Protein AF-A0A367J747-F1 (afdb_monomer_lite)

Sequence (285 aa):
TMIVDDRRVITGSANINERSQLGTRDSEIAACIEDEDWLDSTLNGENVRVGKYAHSLRMRLMAEHIGLDVDQMDKEKYSKQDDNRGDGCLPPFTLEENDDHLQKRTSSTKESQNLIKNTKRKSLNYLDFWSTLDCDTNTNNDPKNSLPEYYTGSPSNFKKRDELSLYEILKDPVGDSFQKFWHTLARSNTDLFRRSFLVMPDNNVKNWDEYHHFIKMAKVFLGRTDTKHGGTSAASASVQGKVVDLLKQIKGHLVIWPNYFMEQEDENNEFIFQIDKIPPIEIFD

pLDDT: mean 71.1, std 23.13, range [22.8, 97.94]

Foldseek 3Di:
DDFDPLFKDKDWDADPDCQRPVCPHDDIDIDIDGAPDWDWFDAQNDIDIHHPVSLVVQLLVVCQQQAHPSVVVVVVVVVVCVVPDPDDPDDDPDDDDDDDDDDDDDDDDDDDDDDDDDDDDPPPPLCVVCVPVCPLQPPVPPPVLDAPPLLQDQPVPDDPVNVVVVSNLSRHCNYPSVVSNLSSLQSLQQVLCCLLQVDDDDLVAQAPVSVVVSVVSSCVQCQVDPDVPPDRRHRPVVSVVVSVVSVSSRGRNRHDDRPRRNVNCVVVVNPQPPVNPPPDCSVVD

Structure (mmCIF, N/CA/C/O backbone):
data_AF-A0A367J747-F1
#
_entry.id   AF-A0A367J747-F1
#
loop_
_atom_site.group_PDB
_atom_site.id
_atom_site.type_symbol
_atom_site.label_atom_id
_atom_site.label_alt_id
_atom_site.label_comp_id
_atom_site.label_asym_id
_atom_site.label_entity_id
_atom_site.label_seq_id
_atom_site.pdbx_PDB_ins_code
_atom_site.Cartn_x
_atom_site.Cartn_y
_atom_site.Cartn_z
_atom_site.occupancy
_atom_site.B_iso_or_equiv
_atom_site.auth_seq_id
_atom_site.auth_comp_id
_atom_site.auth_asym_id
_atom_site.auth_atom_id
_atom_site.pdbx_PDB_model_num
ATOM 1 N N . THR A 1 1 ? -2.353 -8.929 7.874 1.00 94.62 1 THR A N 1
ATOM 2 C CA . THR A 1 1 ? -3.196 -8.117 8.780 1.00 94.62 1 THR A CA 1
ATOM 3 C C . THR A 1 1 ? -4.336 -7.496 8.012 1.00 94.62 1 THR A C 1
ATOM 5 O O . THR A 1 1 ? -4.113 -7.021 6.908 1.00 94.62 1 THR A O 1
ATOM 8 N N . MET A 1 2 ? -5.535 -7.489 8.585 1.00 97.50 2 MET A N 1
ATOM 9 C CA . MET A 1 2 ? -6.739 -6.873 8.032 1.00 97.50 2 MET A CA 1
ATOM 10 C C . MET A 1 2 ? -7.363 -5.980 9.102 1.00 97.50 2 MET A C 1
ATOM 12 O O . MET A 1 2 ? -7.496 -6.410 10.245 1.00 97.50 2 MET A O 1
ATOM 16 N N . ILE A 1 3 ? -7.730 -4.752 8.740 1.00 97.06 3 ILE A N 1
ATOM 17 C CA . ILE A 1 3 ? -8.404 -3.797 9.626 1.00 97.06 3 ILE A CA 1
ATOM 18 C C . ILE A 1 3 ? -9.754 -3.474 8.996 1.00 97.06 3 ILE A C 1
ATOM 20 O O . ILE A 1 3 ? -9.811 -3.143 7.814 1.00 97.06 3 ILE A O 1
ATOM 24 N N . VAL A 1 4 ? -10.829 -3.588 9.773 1.00 95.62 4 VAL A N 1
ATOM 25 C CA . VAL A 1 4 ? -12.201 -3.377 9.297 1.00 95.62 4 VAL A CA 1
ATOM 26 C C . VAL A 1 4 ? -12.859 -2.290 10.136 1.00 95.62 4 VAL A C 1
ATOM 28 O O . VAL A 1 4 ? -12.917 -2.407 11.362 1.00 95.62 4 VAL A O 1
ATOM 31 N N . ASP A 1 5 ? -13.337 -1.240 9.465 1.00 94.19 5 ASP A N 1
ATOM 32 C CA . ASP A 1 5 ? -14.084 -0.099 10.020 1.00 94.19 5 ASP A CA 1
ATOM 33 C C . ASP A 1 5 ? -13.411 0.639 11.193 1.00 94.19 5 ASP A C 1
ATOM 35 O O . ASP A 1 5 ? -14.093 1.280 11.990 1.00 94.19 5 ASP A O 1
ATOM 39 N N . ASP A 1 6 ? -12.087 0.517 11.349 1.00 95.50 6 ASP A N 1
ATOM 40 C CA . ASP A 1 6 ? -11.367 0.899 12.575 1.00 95.50 6 ASP A CA 1
ATOM 41 C C . ASP A 1 6 ? -11.989 0.271 13.845 1.00 95.50 6 ASP A C 1
ATOM 43 O O . ASP A 1 6 ? -11.971 0.863 14.917 1.00 95.50 6 ASP A O 1
ATOM 47 N N . ARG A 1 7 ? -12.563 -0.936 13.759 1.00 94.12 7 ARG A N 1
ATOM 48 C CA . ARG A 1 7 ? -13.217 -1.638 14.886 1.00 94.12 7 ARG A CA 1
ATOM 49 C C . ARG A 1 7 ? -12.684 -3.033 15.145 1.00 94.12 7 ARG A C 1
ATOM 51 O O . ARG A 1 7 ? -12.704 -3.492 16.283 1.00 94.12 7 ARG A O 1
ATOM 58 N N . ARG A 1 8 ? -12.259 -3.719 14.087 1.00 95.38 8 ARG A N 1
ATOM 59 C CA . ARG A 1 8 ? -11.754 -5.089 14.164 1.00 95.38 8 ARG A CA 1
ATOM 60 C C . ARG A 1 8 ? -10.407 -5.184 13.489 1.00 95.38 8 ARG A C 1
ATOM 62 O O . ARG A 1 8 ? -10.214 -4.613 12.415 1.00 95.38 8 ARG A O 1
ATOM 69 N N . VAL A 1 9 ? -9.509 -5.948 14.094 1.00 97.94 9 VAL A N 1
ATOM 70 C CA . VAL A 1 9 ? -8.221 -6.295 13.498 1.00 97.94 9 VAL A CA 1
ATOM 71 C C . VAL A 1 9 ? -8.080 -7.805 13.472 1.00 97.94 9 VAL A C 1
ATOM 73 O O . VAL A 1 9 ? -8.171 -8.458 14.505 1.00 97.94 9 VAL A O 1
ATOM 76 N N . ILE A 1 10 ? -7.813 -8.356 12.293 1.00 97.62 10 ILE A N 1
ATOM 77 C CA . ILE A 1 10 ? -7.395 -9.747 12.132 1.00 97.62 10 ILE A CA 1
ATOM 78 C C . ILE A 1 10 ? -5.902 -9.739 11.819 1.00 97.62 10 ILE A C 1
ATOM 80 O O . ILE A 1 10 ? -5.457 -9.134 10.840 1.00 97.62 10 ILE A O 1
ATOM 84 N N . THR A 1 11 ? -5.108 -10.398 12.653 1.00 97.38 11 THR A N 1
ATOM 85 C CA . THR A 1 11 ? -3.656 -10.506 12.476 1.00 97.38 11 THR A CA 1
ATOM 86 C C . THR A 1 11 ? -3.209 -11.941 12.703 1.00 97.38 11 THR A C 1
ATOM 88 O O . THR A 1 11 ? -3.778 -12.641 13.533 1.00 97.38 11 THR A O 1
ATOM 91 N N . GLY A 1 12 ? -2.227 -12.412 11.944 1.00 96.94 12 GLY A N 1
ATOM 92 C CA . GLY A 1 12 ? -1.848 -13.818 11.946 1.00 96.94 12 GLY A CA 1
ATOM 93 C C . GLY A 1 12 ? -0.871 -14.163 10.836 1.00 96.94 12 GLY A C 1
ATOM 94 O O . GLY A 1 12 ? -0.402 -13.276 10.121 1.00 96.94 12 GLY A O 1
ATOM 95 N N . SER A 1 13 ? -0.591 -15.456 10.705 1.00 97.38 13 SER A N 1
ATOM 96 C CA . SER A 1 13 ? 0.287 -16.014 9.674 1.00 97.38 13 SER A CA 1
ATOM 97 C C . SER A 1 13 ? -0.422 -16.261 8.337 1.00 97.38 13 SER A C 1
ATOM 99 O O . SER A 1 13 ? 0.239 -16.285 7.303 1.00 97.38 13 SER A O 1
ATOM 101 N N . ALA A 1 14 ? -1.756 -16.376 8.346 1.00 96.56 14 ALA A N 1
ATOM 102 C CA . ALA A 1 14 ? -2.538 -16.713 7.161 1.00 96.56 14 ALA A CA 1
ATOM 103 C C . ALA A 1 14 ? -2.477 -15.627 6.074 1.00 96.56 14 ALA A C 1
ATOM 105 O O . ALA A 1 14 ? -2.907 -14.486 6.284 1.00 96.56 14 ALA A O 1
ATOM 106 N N . ASN A 1 15 ? -2.015 -16.013 4.884 1.00 95.44 15 ASN A N 1
ATOM 107 C CA . ASN A 1 15 ? -2.099 -15.196 3.677 1.00 95.44 15 ASN A CA 1
ATOM 108 C C . ASN A 1 15 ? -3.516 -15.234 3.071 1.00 95.44 15 ASN A C 1
ATOM 110 O O . ASN A 1 15 ? -4.354 -16.066 3.427 1.00 95.44 15 ASN A O 1
ATOM 114 N N . ILE A 1 16 ? -3.803 -14.321 2.136 1.00 95.06 16 ILE A N 1
ATOM 115 C CA . ILE A 1 16 ? -5.044 -14.352 1.346 1.00 95.06 16 ILE A CA 1
ATOM 116 C C . ILE A 1 16 ? -4.816 -15.230 0.116 1.00 95.06 16 ILE A C 1
ATOM 118 O O . ILE A 1 16 ? -4.504 -14.725 -0.957 1.00 95.06 16 ILE A O 1
ATOM 122 N N . ASN A 1 17 ? -4.893 -16.545 0.315 1.00 91.19 17 ASN A N 1
ATOM 123 C CA . ASN A 1 17 ? -4.737 -17.570 -0.716 1.00 91.19 17 ASN A CA 1
ATOM 124 C C . ASN A 1 17 ? -5.373 -18.897 -0.244 1.00 91.19 17 ASN A C 1
ATOM 126 O O . ASN A 1 17 ? -5.737 -19.032 0.931 1.00 91.19 17 ASN A O 1
ATOM 130 N N . GLU A 1 18 ? -5.533 -19.881 -1.129 1.00 90.50 18 GLU A N 1
ATOM 131 C CA . GLU A 1 18 ? -6.140 -21.165 -0.760 1.00 90.50 18 GLU A CA 1
ATOM 132 C C . GLU A 1 18 ? -5.262 -21.946 0.218 1.00 90.50 18 GLU A C 1
ATOM 134 O O . GLU A 1 18 ? -5.778 -22.595 1.134 1.00 90.50 18 GLU A O 1
ATOM 139 N N . ARG A 1 19 ? -3.934 -21.865 0.057 1.00 92.06 19 ARG A N 1
ATOM 140 C CA . ARG A 1 19 ? -2.969 -22.546 0.931 1.00 92.06 19 ARG A CA 1
ATOM 141 C C . ARG A 1 19 ? -3.181 -22.247 2.414 1.00 92.06 19 ARG A C 1
ATOM 143 O O . ARG A 1 19 ? -3.186 -23.181 3.215 1.00 92.06 19 ARG A O 1
ATOM 150 N N . SER A 1 20 ? -3.380 -20.982 2.760 1.00 94.69 20 SER A N 1
ATOM 151 C CA . SER A 1 20 ? -3.580 -20.541 4.138 1.00 94.69 20 SER A CA 1
ATOM 152 C C . SER A 1 20 ? -5.050 -20.610 4.580 1.00 94.69 20 SER A C 1
ATOM 154 O O . SER A 1 20 ? -5.319 -20.822 5.760 1.00 94.69 20 SER A O 1
ATOM 156 N N . GLN A 1 21 ? -6.028 -20.430 3.678 1.00 93.00 21 GLN A N 1
ATOM 157 C CA . GLN A 1 21 ? -7.443 -20.275 4.070 1.00 93.00 21 GLN A CA 1
ATOM 158 C C . GLN A 1 21 ? -8.278 -21.561 4.044 1.00 93.00 21 GLN A C 1
ATOM 160 O O . GLN A 1 21 ? -9.290 -21.634 4.741 1.00 93.00 21 GLN A O 1
ATOM 165 N N . LEU A 1 22 ? -7.883 -22.584 3.277 1.00 92.81 22 LEU A N 1
ATOM 166 C CA . LEU A 1 22 ? -8.677 -23.813 3.126 1.00 92.81 22 LEU A CA 1
ATOM 167 C C . LEU A 1 22 ? -8.694 -24.681 4.401 1.00 92.81 22 LEU A C 1
ATOM 169 O O . LEU A 1 22 ? -9.599 -25.489 4.597 1.00 92.81 22 LEU A O 1
ATOM 173 N N . GLY A 1 23 ? -7.680 -24.545 5.263 1.00 90.75 23 GLY A N 1
ATOM 174 C CA . GLY A 1 23 ? -7.561 -25.267 6.538 1.00 90.75 23 GLY A CA 1
ATOM 175 C C . GLY A 1 23 ? -7.124 -26.734 6.429 1.00 90.75 23 GLY A C 1
ATOM 176 O O . GLY A 1 23 ? -6.785 -27.345 7.439 1.00 90.75 23 GLY A O 1
ATOM 177 N N . THR A 1 24 ? -7.091 -27.309 5.223 1.00 91.94 24 THR A N 1
ATOM 178 C CA . THR A 1 24 ? -6.568 -28.667 4.966 1.00 91.94 24 THR A CA 1
ATOM 179 C C . THR A 1 24 ? -5.131 -28.680 4.442 1.00 91.94 24 THR A C 1
ATOM 181 O O . THR A 1 24 ? -4.581 -29.759 4.226 1.00 91.94 24 THR A O 1
ATOM 184 N N . ARG A 1 25 ? -4.558 -27.503 4.167 1.00 90.31 25 ARG A N 1
ATOM 185 C CA . ARG A 1 25 ? -3.203 -27.321 3.633 1.00 90.31 25 ARG A CA 1
ATOM 186 C C . ARG A 1 25 ? -2.264 -26.865 4.759 1.00 90.31 25 ARG A C 1
ATOM 188 O O . ARG A 1 25 ? -1.948 -27.676 5.630 1.00 90.31 25 ARG A O 1
ATOM 195 N N . ASP A 1 26 ? -1.837 -25.605 4.769 1.00 93.19 26 ASP A N 1
ATOM 196 C CA . ASP A 1 26 ? -0.878 -25.114 5.760 1.00 93.19 26 ASP A CA 1
ATOM 197 C C . ASP A 1 26 ? -1.548 -24.906 7.128 1.00 93.19 26 ASP A C 1
ATOM 199 O O . ASP A 1 26 ? -2.730 -24.573 7.234 1.00 93.19 26 ASP A O 1
ATOM 203 N N . SER A 1 27 ? -0.786 -25.136 8.202 1.00 96.56 27 SER A N 1
ATOM 204 C CA . SER A 1 27 ? -1.235 -24.841 9.566 1.00 96.56 27 SER A CA 1
ATOM 205 C C . SER A 1 27 ? -1.041 -23.358 9.857 1.00 96.56 27 SER A C 1
ATOM 207 O O . SER A 1 27 ? 0.092 -22.894 9.942 1.00 96.56 27 SER A O 1
ATOM 209 N N . GLU A 1 28 ? -2.141 -22.638 10.054 1.00 97.56 28 GLU A N 1
ATOM 210 C CA . GLU A 1 28 ? -2.138 -21.195 10.282 1.00 97.56 28 GLU A CA 1
ATOM 211 C C . GLU A 1 28 ? -2.667 -20.826 11.667 1.00 97.56 28 GLU A C 1
ATOM 213 O O . GLU A 1 28 ? -3.467 -21.546 12.270 1.00 97.56 28 GLU A O 1
ATOM 218 N N . ILE A 1 29 ? -2.258 -19.660 12.161 1.00 96.75 29 ILE A N 1
ATOM 219 C CA . ILE A 1 29 ? -2.808 -19.057 13.374 1.00 96.75 29 ILE A CA 1
ATOM 220 C C . ILE A 1 29 ? -3.186 -17.602 13.109 1.00 96.75 29 ILE A C 1
ATOM 222 O O . ILE A 1 29 ? -2.450 -16.854 12.465 1.00 96.75 29 ILE A O 1
ATOM 226 N N . ALA A 1 30 ? -4.342 -17.188 13.625 1.00 97.00 30 ALA A N 1
ATOM 227 C CA . ALA A 1 30 ? -4.795 -15.807 13.570 1.00 97.00 30 ALA A CA 1
ATOM 228 C C . ALA A 1 30 ? -5.515 -15.414 14.863 1.00 97.00 30 ALA A C 1
ATOM 230 O O . ALA A 1 30 ? -6.194 -16.226 15.490 1.00 97.00 30 ALA A O 1
ATOM 231 N N . ALA A 1 31 ? -5.374 -14.148 15.239 1.00 96.94 31 ALA A N 1
ATOM 232 C CA . ALA A 1 31 ? -6.112 -13.497 16.305 1.00 96.94 31 ALA A CA 1
ATOM 233 C C . ALA A 1 31 ? -7.094 -12.490 15.697 1.00 96.94 31 ALA A C 1
ATOM 235 O O . ALA A 1 31 ? -6.721 -11.693 14.832 1.00 96.94 31 ALA A O 1
ATOM 236 N N . CYS A 1 32 ? -8.339 -12.519 16.174 1.00 96.81 32 CYS A N 1
ATOM 237 C CA . CYS A 1 32 ? -9.329 -11.477 15.927 1.00 96.81 32 CYS A CA 1
ATOM 238 C C . CYS A 1 32 ? -9.407 -10.591 17.169 1.00 96.81 32 CYS A C 1
ATOM 240 O O . CYS A 1 32 ? -9.729 -11.069 18.255 1.00 96.81 32 CYS A O 1
ATOM 242 N N . ILE A 1 33 ? -9.079 -9.316 17.002 1.00 95.88 33 ILE A N 1
ATOM 243 C CA . ILE A 1 33 ? -9.034 -8.314 18.060 1.00 95.88 33 ILE A CA 1
ATOM 244 C C . ILE A 1 33 ? -10.225 -7.383 17.855 1.00 95.88 33 ILE A C 1
ATOM 246 O O . ILE A 1 33 ? -10.347 -6.747 16.804 1.00 95.88 33 ILE A O 1
ATOM 250 N N . GLU A 1 34 ? -11.092 -7.315 18.860 1.00 94.06 34 GLU A N 1
ATOM 251 C CA . GLU A 1 34 ? -12.205 -6.371 18.941 1.00 94.06 34 GLU A CA 1
ATOM 252 C C . GLU A 1 34 ? -11.992 -5.485 20.166 1.00 94.06 34 GLU A C 1
ATOM 254 O O . GLU A 1 34 ? -11.754 -5.984 21.266 1.00 94.06 34 GLU A O 1
ATOM 259 N N . ASP A 1 35 ? -12.036 -4.171 19.970 1.00 86.50 35 ASP A N 1
ATOM 260 C CA . ASP A 1 35 ? -11.875 -3.221 21.066 1.00 86.50 35 ASP A CA 1
ATOM 261 C C . ASP A 1 35 ? -13.149 -3.098 21.910 1.00 86.50 35 ASP A C 1
ATOM 263 O O . ASP A 1 35 ? -14.257 -2.984 21.385 1.00 86.50 35 ASP A O 1
ATOM 267 N N . GLU A 1 36 ? -12.969 -2.999 23.227 1.00 89.06 36 GLU A N 1
ATOM 268 C CA . GLU A 1 36 ? -14.004 -2.519 24.154 1.00 89.06 36 GLU A CA 1
ATOM 269 C C . GLU A 1 36 ? -13.893 -1.002 24.403 1.00 89.06 36 GLU A C 1
ATOM 271 O O . GLU A 1 36 ? -14.872 -0.351 24.778 1.00 89.06 36 GLU A O 1
ATOM 276 N N . ASP A 1 37 ? -12.710 -0.429 24.145 1.00 90.50 37 ASP A N 1
ATOM 277 C CA . ASP A 1 37 ? -12.415 0.996 24.274 1.00 90.50 37 ASP A CA 1
ATOM 278 C C . ASP A 1 37 ? -12.742 1.747 22.979 1.00 90.50 37 ASP A C 1
ATOM 280 O O . ASP A 1 37 ? -12.119 1.542 21.932 1.00 90.50 37 ASP A O 1
ATOM 284 N N . TRP A 1 38 ? -13.674 2.694 23.076 1.00 92.38 38 TRP A N 1
ATOM 285 C CA . TRP A 1 38 ? -14.162 3.474 21.940 1.00 92.38 38 TRP A CA 1
ATOM 286 C C . TRP A 1 38 ? -13.607 4.898 21.936 1.00 92.38 38 TRP A C 1
ATOM 288 O O . TRP A 1 38 ? -13.522 5.548 22.980 1.00 92.38 38 TRP A O 1
ATOM 298 N N . LEU A 1 39 ? -13.314 5.413 20.743 1.00 92.00 39 LEU A N 1
ATOM 299 C CA . LEU A 1 39 ? -13.054 6.830 20.490 1.00 92.00 39 LEU A CA 1
ATOM 300 C C . LEU A 1 39 ? -13.992 7.374 19.410 1.00 92.00 39 LEU A C 1
ATOM 302 O O . LEU A 1 39 ? -14.479 6.638 18.548 1.00 92.00 39 LEU A O 1
ATOM 306 N N . ASP A 1 40 ? -14.219 8.681 19.455 1.00 92.50 40 ASP A N 1
ATOM 307 C CA . ASP A 1 40 ? -14.989 9.377 18.433 1.00 92.50 40 ASP A CA 1
ATOM 308 C C . ASP A 1 40 ? -14.054 9.776 17.276 1.00 92.50 40 ASP A C 1
ATOM 310 O O . ASP A 1 40 ? -13.011 10.406 17.472 1.00 92.50 40 ASP A O 1
ATOM 314 N N . SER A 1 41 ? -14.427 9.388 16.059 1.00 92.88 41 SER A N 1
ATOM 315 C CA . SER A 1 41 ? -13.715 9.672 14.811 1.00 92.88 41 SER A CA 1
ATOM 316 C C . SER A 1 41 ? -14.712 10.044 13.706 1.00 92.88 41 SER A C 1
ATOM 318 O O . SER A 1 41 ? -15.898 10.246 13.964 1.00 92.88 41 SER A O 1
ATOM 320 N N . THR A 1 42 ? -14.231 10.164 12.474 1.00 91.44 42 THR A N 1
ATOM 321 C CA . THR A 1 42 ? -15.029 10.510 11.296 1.00 91.44 42 THR A CA 1
ATOM 322 C C . THR A 1 42 ? -14.733 9.557 10.145 1.00 91.44 42 THR A C 1
ATOM 324 O O . THR A 1 42 ? -13.568 9.246 9.899 1.00 91.44 42 THR A O 1
ATOM 327 N N . LEU A 1 43 ? -15.776 9.109 9.446 1.00 92.31 43 LEU A N 1
ATOM 328 C CA . LEU A 1 43 ? -15.680 8.348 8.201 1.00 92.31 43 LEU A CA 1
ATOM 329 C C . LEU A 1 43 ? -16.583 9.002 7.158 1.00 92.31 43 LEU A C 1
ATOM 331 O O . LEU A 1 43 ? -17.794 9.086 7.343 1.00 92.31 43 LEU A O 1
ATOM 335 N N . ASN A 1 44 ? -15.984 9.462 6.067 1.00 93.00 44 ASN A N 1
ATOM 336 C CA . ASN A 1 44 ? -16.627 10.226 5.004 1.00 93.00 44 ASN A CA 1
ATOM 337 C C . ASN A 1 44 ? -17.351 11.477 5.535 1.00 93.00 44 ASN A C 1
ATOM 339 O O . ASN A 1 44 ? -18.469 11.789 5.130 1.00 93.00 44 ASN A O 1
ATOM 343 N N . GLY A 1 45 ? -16.734 12.162 6.501 1.00 90.50 45 GLY A N 1
ATOM 344 C CA . GLY A 1 45 ? -17.303 13.327 7.183 1.00 90.50 45 GLY A CA 1
ATOM 345 C C . GLY A 1 45 ? -18.393 13.022 8.219 1.00 90.50 45 GLY A C 1
ATOM 346 O O . GLY A 1 45 ? -18.761 13.919 8.976 1.00 90.50 45 GLY A O 1
ATOM 347 N N . GLU A 1 46 ? -18.877 11.783 8.310 1.00 93.25 46 GLU A N 1
ATOM 348 C CA . GLU A 1 46 ? -19.862 11.375 9.311 1.00 93.25 46 GLU A CA 1
ATOM 349 C C . GLU A 1 46 ? -19.178 10.989 10.624 1.00 93.25 46 GLU A C 1
ATOM 351 O O . GLU A 1 46 ? -18.174 10.274 10.636 1.00 93.25 46 GLU A O 1
ATOM 356 N N . ASN A 1 47 ? -19.738 11.435 11.750 1.00 94.62 47 ASN A N 1
ATOM 357 C CA . ASN A 1 47 ? -19.217 11.084 13.070 1.00 94.62 47 ASN A CA 1
ATOM 358 C C . ASN A 1 47 ? -19.464 9.600 13.360 1.00 94.62 47 ASN A C 1
ATOM 360 O O . ASN A 1 47 ? -20.604 9.134 13.362 1.00 94.62 47 ASN A O 1
ATOM 364 N N . VAL A 1 48 ? -18.400 8.867 13.677 1.00 94.62 48 VAL A N 1
ATOM 365 C CA . VAL A 1 48 ? -18.458 7.436 13.983 1.00 94.62 48 VAL A CA 1
ATOM 366 C C . VAL A 1 48 ? -17.681 7.105 15.248 1.00 94.62 48 VAL A C 1
ATOM 368 O O . VAL A 1 48 ? -16.698 7.756 15.595 1.00 94.62 48 VAL A O 1
ATOM 371 N N . ARG A 1 49 ? -18.096 6.034 15.926 1.00 94.50 49 ARG A N 1
ATOM 372 C CA . ARG A 1 49 ? -17.300 5.419 16.990 1.00 94.50 49 ARG A CA 1
ATOM 373 C C . ARG A 1 49 ? -16.424 4.311 16.444 1.00 94.50 49 ARG A C 1
ATOM 375 O O . ARG A 1 49 ? -16.931 3.411 15.765 1.00 94.50 49 ARG A O 1
ATOM 382 N N . VAL A 1 50 ? -15.145 4.376 16.779 1.00 95.06 50 VAL A N 1
ATOM 383 C CA . VAL A 1 50 ? -14.117 3.431 16.343 1.00 95.06 50 VAL A CA 1
ATOM 384 C C . VAL A 1 50 ? -13.364 2.873 17.552 1.00 95.06 50 VAL A C 1
ATOM 386 O O . VAL A 1 50 ? -13.345 3.489 18.618 1.00 95.06 50 VAL A O 1
ATOM 389 N N . GLY A 1 51 ? -12.801 1.680 17.398 1.00 94.75 51 GLY A N 1
ATOM 390 C CA . GLY A 1 51 ? -12.001 1.000 18.408 1.00 94.75 51 GLY A CA 1
ATOM 391 C C . GLY A 1 51 ? -10.620 1.633 18.546 1.00 94.75 51 GLY A C 1
ATOM 392 O O . GLY A 1 51 ? -9.989 2.015 17.557 1.00 94.75 51 GLY A O 1
ATOM 393 N N . LYS A 1 52 ? -10.145 1.775 19.782 1.00 93.19 52 LYS A N 1
ATOM 394 C CA . LYS A 1 52 ? -8.868 2.430 20.085 1.00 93.19 52 LYS A CA 1
ATOM 395 C C . LYS A 1 52 ? -7.662 1.712 19.499 1.00 93.19 52 LYS A C 1
ATOM 397 O O . LYS A 1 52 ? -6.807 2.374 18.904 1.00 93.19 52 LYS A O 1
ATOM 402 N N . TYR A 1 53 ? -7.579 0.395 19.640 1.00 94.25 53 TYR A N 1
ATOM 403 C CA . TYR A 1 53 ? -6.511 -0.397 19.050 1.00 94.25 53 TYR A CA 1
ATOM 404 C C . TYR A 1 53 ? -6.576 -0.338 17.524 1.00 94.25 53 TYR A C 1
ATOM 406 O O . TYR A 1 53 ? -5.603 0.086 16.900 1.00 94.25 53 TYR A O 1
ATOM 414 N N . ALA A 1 54 ? -7.725 -0.669 16.929 1.00 95.56 54 ALA A N 1
ATOM 415 C CA . ALA A 1 54 ? -7.880 -0.730 15.476 1.00 95.56 54 ALA A CA 1
ATOM 416 C C . ALA A 1 54 ? -7.566 0.613 14.790 1.00 95.56 54 ALA A C 1
ATOM 418 O O . ALA A 1 54 ? -6.757 0.657 13.859 1.00 95.56 54 ALA A O 1
ATOM 419 N N . HIS A 1 55 ? -8.121 1.714 15.306 1.00 94.94 55 HIS A N 1
ATOM 420 C CA . HIS A 1 55 ? -7.852 3.059 14.799 1.00 94.94 55 HIS A CA 1
ATOM 421 C C . HIS A 1 55 ? -6.376 3.448 14.941 1.00 94.94 55 HIS A C 1
ATOM 423 O O . HIS A 1 55 ? -5.766 3.941 13.992 1.00 94.94 55 HIS A O 1
ATOM 429 N N . SER A 1 56 ? -5.776 3.213 16.116 1.00 93.25 56 SER A N 1
ATOM 430 C CA . SER A 1 56 ? -4.373 3.575 16.350 1.00 93.25 56 SER A CA 1
ATOM 431 C C . SER A 1 56 ? -3.408 2.780 15.468 1.00 93.25 56 SER A C 1
ATOM 433 O O . SER A 1 56 ? -2.461 3.359 14.937 1.00 93.25 56 SER A O 1
ATOM 435 N N . LEU A 1 57 ? -3.683 1.490 15.243 1.00 95.19 57 LEU A N 1
ATOM 436 C CA . LEU A 1 57 ? -2.901 0.640 14.352 1.00 95.19 57 LEU A CA 1
ATOM 437 C C . LEU A 1 57 ? -2.976 1.140 12.906 1.00 95.19 57 LEU A C 1
ATOM 439 O O . LEU A 1 57 ? -1.937 1.317 12.272 1.00 95.19 57 LEU A O 1
ATOM 443 N N . ARG A 1 58 ? -4.182 1.419 12.391 1.00 96.62 58 ARG A N 1
ATOM 444 C CA . ARG A 1 58 ? -4.351 1.953 11.031 1.00 96.62 58 ARG A CA 1
ATOM 445 C C . ARG A 1 58 ? -3.629 3.289 10.863 1.00 96.62 58 ARG A C 1
ATOM 447 O O . ARG A 1 58 ? -2.898 3.459 9.889 1.00 96.62 58 ARG A O 1
ATOM 454 N N . MET A 1 59 ? -3.813 4.219 11.802 1.00 93.75 59 MET A N 1
ATOM 455 C CA . MET A 1 59 ? -3.163 5.533 11.769 1.00 93.75 59 MET A CA 1
ATOM 456 C C . MET A 1 59 ? -1.641 5.409 11.752 1.00 93.75 59 MET A C 1
ATOM 458 O O . MET A 1 59 ? -0.990 6.084 10.957 1.00 93.75 59 MET A O 1
ATOM 462 N N . ARG A 1 60 ? -1.079 4.515 12.576 1.00 93.50 60 ARG A N 1
ATOM 463 C CA . ARG A 1 60 ? 0.364 4.259 12.613 1.00 93.50 60 ARG A CA 1
ATOM 464 C C . ARG A 1 60 ? 0.877 3.706 11.281 1.00 93.50 60 ARG A C 1
ATOM 466 O O . ARG A 1 60 ? 1.828 4.252 10.736 1.00 93.50 60 ARG A O 1
ATOM 473 N N . LEU A 1 61 ? 0.232 2.671 10.736 1.00 95.62 61 LEU A N 1
ATOM 474 C CA . LEU A 1 61 ? 0.629 2.072 9.454 1.00 95.62 61 LEU A CA 1
ATOM 475 C C . LEU A 1 61 ? 0.549 3.090 8.308 1.00 95.62 61 LEU A C 1
ATOM 477 O O . LEU A 1 61 ? 1.471 3.210 7.507 1.00 95.62 61 LEU A O 1
ATOM 481 N N . MET A 1 62 ? -0.532 3.872 8.245 1.00 95.00 62 MET A N 1
ATOM 482 C CA . MET A 1 62 ? -0.674 4.907 7.221 1.00 95.00 62 MET A CA 1
ATOM 483 C C . MET A 1 62 ? 0.371 6.016 7.366 1.00 95.00 62 MET A C 1
ATOM 485 O O . MET A 1 62 ? 0.915 6.450 6.354 1.00 95.00 62 MET A O 1
ATOM 489 N N . ALA A 1 63 ? 0.682 6.446 8.592 1.00 91.94 63 ALA A N 1
ATOM 490 C CA . ALA A 1 63 ? 1.738 7.420 8.865 1.00 91.94 63 ALA A CA 1
ATOM 491 C C . ALA A 1 63 ? 3.116 6.920 8.393 1.00 91.94 63 ALA A C 1
ATOM 493 O O . ALA A 1 63 ? 3.868 7.666 7.764 1.00 91.94 63 ALA A O 1
ATOM 494 N N . GLU A 1 64 ? 3.418 5.643 8.618 1.00 92.44 64 GLU A N 1
ATOM 495 C CA . GLU A 1 64 ? 4.651 5.009 8.148 1.00 92.44 64 GLU A CA 1
ATOM 496 C C . GLU A 1 64 ? 4.724 4.981 6.609 1.00 92.44 64 GLU A C 1
ATOM 498 O O . GLU A 1 64 ? 5.728 5.381 6.013 1.00 92.44 64 GLU A O 1
ATOM 503 N N . HIS A 1 65 ? 3.630 4.597 5.939 1.00 93.25 65 HIS A N 1
ATOM 504 C CA . HIS A 1 65 ? 3.540 4.550 4.472 1.00 93.25 65 HIS A CA 1
ATOM 505 C C . HIS A 1 65 ? 3.791 5.900 3.791 1.00 93.25 65 HIS A C 1
ATOM 507 O O . HIS A 1 65 ? 4.385 5.937 2.707 1.00 93.25 65 HIS A O 1
ATOM 513 N N . ILE A 1 66 ? 3.389 7.003 4.427 1.00 90.31 66 ILE A N 1
ATOM 514 C CA . ILE A 1 66 ? 3.599 8.368 3.916 1.00 90.31 66 ILE A CA 1
ATOM 515 C C . ILE A 1 66 ? 4.953 8.971 4.328 1.00 90.31 66 ILE A C 1
ATOM 517 O O . ILE A 1 66 ? 5.276 10.089 3.917 1.00 90.31 66 ILE A O 1
ATOM 521 N N . GLY A 1 67 ? 5.754 8.235 5.108 1.00 88.88 67 GLY A N 1
ATOM 522 C CA . GLY A 1 67 ? 7.120 8.600 5.486 1.00 88.88 67 GLY A CA 1
ATOM 523 C C . GLY A 1 67 ? 7.243 9.450 6.745 1.00 88.88 67 GLY A C 1
ATOM 524 O O . GLY A 1 67 ? 8.229 10.174 6.871 1.00 88.88 67 GLY A O 1
ATOM 525 N N . LEU A 1 68 ? 6.261 9.399 7.647 1.00 88.00 68 LEU A N 1
ATOM 526 C CA . LEU A 1 68 ? 6.417 9.960 8.987 1.00 88.00 68 LEU A CA 1
ATOM 527 C C . LEU A 1 68 ? 7.278 9.028 9.848 1.00 88.00 68 LEU A C 1
ATOM 529 O O . LEU A 1 68 ? 7.175 7.806 9.747 1.00 88.00 68 LEU A O 1
ATOM 533 N N . ASP A 1 69 ? 8.104 9.616 10.712 1.00 87.50 69 ASP A N 1
ATOM 534 C CA . ASP A 1 69 ? 8.955 8.878 11.649 1.00 87.50 69 ASP A CA 1
ATOM 535 C C . ASP A 1 69 ? 8.131 8.379 12.845 1.00 87.50 69 ASP A C 1
ATOM 537 O O . ASP A 1 69 ? 8.118 8.957 13.934 1.00 87.50 69 ASP A O 1
ATOM 541 N N . VAL A 1 70 ? 7.368 7.316 12.600 1.00 87.44 70 VAL A N 1
ATOM 542 C CA . VAL A 1 70 ? 6.482 6.692 13.589 1.00 87.44 70 VAL A CA 1
ATOM 543 C C . VAL A 1 70 ? 7.246 6.122 14.782 1.00 87.44 70 VAL A C 1
ATOM 545 O O . VAL A 1 70 ? 6.727 6.143 15.894 1.00 87.44 70 VAL A O 1
ATOM 548 N N . ASP A 1 71 ? 8.490 5.683 14.589 1.00 87.75 71 ASP A N 1
ATOM 549 C CA . ASP A 1 71 ? 9.312 5.127 15.663 1.00 87.75 71 ASP A CA 1
ATOM 550 C C . ASP A 1 71 ? 9.762 6.225 16.629 1.00 87.75 71 ASP A C 1
ATOM 552 O O . ASP A 1 71 ? 9.713 6.045 17.849 1.00 87.75 71 ASP A O 1
ATOM 556 N N . GLN A 1 72 ? 10.148 7.393 16.109 1.00 85.88 72 GLN A N 1
ATOM 557 C CA . GLN A 1 72 ? 10.421 8.564 16.937 1.00 85.88 72 GLN A CA 1
ATOM 558 C C . GLN A 1 72 ? 9.158 9.047 17.665 1.00 85.88 72 GLN A C 1
ATOM 560 O O . GLN A 1 72 ? 9.216 9.349 18.860 1.00 85.88 72 GLN A O 1
ATOM 565 N N . MET A 1 73 ? 8.005 9.076 16.987 1.00 82.69 73 MET A N 1
ATOM 566 C CA . MET A 1 73 ? 6.723 9.440 17.608 1.00 82.69 73 MET A CA 1
ATOM 567 C C . MET A 1 73 ? 6.344 8.487 18.749 1.00 82.69 73 MET A C 1
ATOM 569 O O . MET A 1 73 ? 5.907 8.937 19.813 1.00 82.69 73 MET A O 1
ATOM 573 N N . ASP A 1 74 ? 6.543 7.184 18.552 1.00 83.25 74 ASP A N 1
ATOM 574 C CA . ASP A 1 74 ? 6.302 6.162 19.566 1.00 83.25 74 ASP A CA 1
ATOM 575 C C . ASP A 1 74 ? 7.252 6.344 20.755 1.00 83.25 74 ASP A C 1
ATOM 577 O O . ASP A 1 74 ? 6.788 6.434 21.894 1.00 83.25 74 ASP A O 1
ATOM 581 N N . LYS A 1 75 ? 8.563 6.504 20.512 1.00 85.81 75 LYS A N 1
ATOM 582 C CA . LYS A 1 75 ? 9.552 6.794 21.568 1.00 85.81 75 LYS A CA 1
ATOM 583 C C . LYS A 1 75 ? 9.136 7.999 22.408 1.00 85.81 75 LYS A C 1
ATOM 585 O O . LYS A 1 75 ? 9.132 7.926 23.632 1.00 85.81 75 LYS A O 1
ATOM 590 N N . GLU A 1 76 ? 8.731 9.102 21.783 1.00 82.38 76 GLU A N 1
ATOM 591 C CA . GLU A 1 76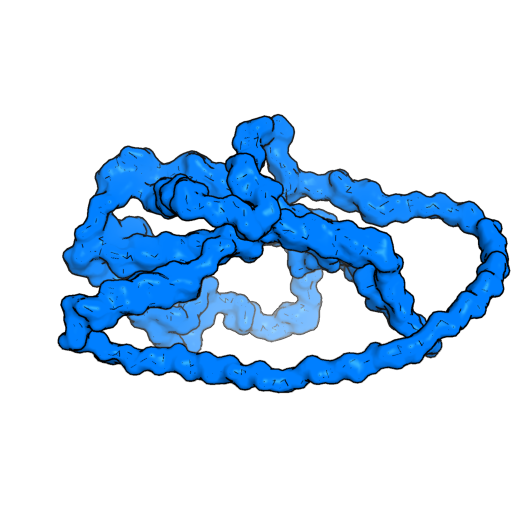 ? 8.281 10.295 2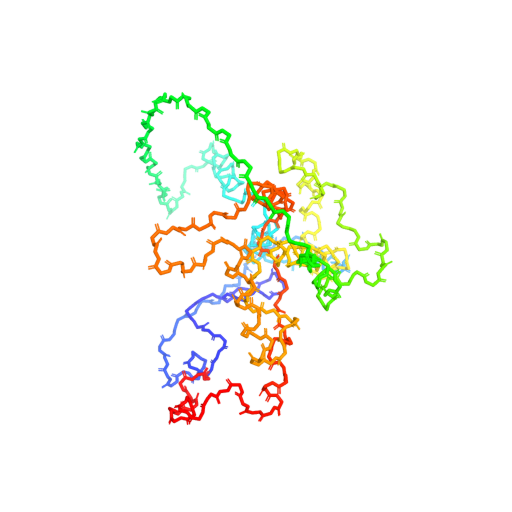2.507 1.00 82.38 76 GLU A CA 1
ATOM 592 C C . GLU A 1 76 ? 7.005 10.080 23.322 1.00 82.38 76 GLU A C 1
ATOM 594 O O . GLU A 1 76 ? 6.814 10.732 24.353 1.00 82.38 76 GLU A O 1
ATOM 599 N N . LYS A 1 77 ? 6.105 9.217 22.849 1.00 77.75 77 LYS A N 1
ATOM 600 C CA . LYS A 1 77 ? 4.858 8.885 23.536 1.00 77.75 77 LYS A CA 1
ATOM 601 C C . LYS A 1 77 ? 5.122 8.028 24.772 1.00 77.75 77 LYS A C 1
ATOM 603 O O . LYS A 1 77 ? 4.551 8.323 25.821 1.00 77.75 77 LYS A O 1
ATOM 608 N N . TYR A 1 78 ? 5.997 7.028 24.663 1.00 74.75 78 TYR A N 1
ATOM 609 C CA . TYR A 1 78 ? 6.366 6.150 25.775 1.00 74.75 78 TYR A CA 1
ATOM 610 C C . TYR A 1 78 ? 7.252 6.860 26.807 1.00 74.75 78 TYR A C 1
ATOM 612 O O . TYR A 1 78 ? 6.950 6.797 27.996 1.00 74.75 78 TYR A O 1
ATOM 620 N N . SER A 1 79 ? 8.222 7.674 26.376 1.00 76.62 79 SER A N 1
ATOM 621 C CA . SER A 1 79 ? 9.054 8.475 27.292 1.00 76.62 79 SER A CA 1
ATOM 622 C C . SER A 1 79 ? 8.243 9.457 28.149 1.00 76.62 79 SER A C 1
ATOM 624 O O . SER A 1 79 ? 8.633 9.768 29.265 1.00 76.62 79 SER A O 1
ATOM 626 N N . LYS A 1 80 ? 7.097 9.949 27.655 1.00 63.38 80 LYS A N 1
ATOM 627 C CA . LYS A 1 80 ? 6.182 10.819 28.423 1.00 63.38 80 LYS A CA 1
ATOM 628 C C . LYS A 1 80 ? 5.228 10.043 29.341 1.00 63.38 80 LYS A C 1
ATOM 630 O O . LYS A 1 80 ? 4.579 10.656 30.188 1.00 63.38 80 LYS A O 1
ATOM 635 N N . GLN A 1 81 ? 5.080 8.731 29.144 1.00 55.69 81 GLN A N 1
ATOM 636 C CA . GLN A 1 81 ? 4.241 7.865 29.978 1.00 55.69 81 GLN A CA 1
ATOM 637 C C . GLN A 1 81 ? 5.000 7.322 31.195 1.00 55.69 81 GLN A C 1
ATOM 639 O O . GLN A 1 81 ? 4.390 7.212 32.262 1.00 55.69 81 GLN A O 1
ATOM 644 N N . ASP A 1 82 ? 6.309 7.078 31.070 1.00 50.94 82 ASP A N 1
ATOM 645 C CA . ASP A 1 82 ? 7.166 6.609 32.173 1.00 50.94 82 ASP A CA 1
ATOM 646 C C . ASP A 1 82 ? 7.226 7.592 33.355 1.00 50.94 82 ASP A C 1
ATOM 648 O O . ASP A 1 82 ? 7.341 7.173 34.506 1.00 50.94 82 ASP A O 1
ATOM 652 N N . ASP A 1 83 ? 7.021 8.890 33.113 1.00 53.47 83 ASP A N 1
ATOM 653 C CA . ASP A 1 83 ? 6.947 9.899 34.176 1.00 53.47 83 ASP A CA 1
ATOM 654 C C . ASP A 1 83 ? 5.674 9.793 35.046 1.00 53.47 83 ASP A C 1
ATOM 656 O O . ASP A 1 83 ? 5.566 10.496 36.053 1.00 53.47 83 ASP A O 1
ATOM 660 N N . ASN A 1 84 ? 4.683 8.957 34.687 1.00 48.91 84 ASN A N 1
ATOM 661 C CA . ASN A 1 84 ? 3.354 9.017 35.311 1.00 48.91 84 ASN A CA 1
ATOM 662 C C . ASN A 1 84 ? 2.650 7.698 35.673 1.00 48.91 84 ASN A C 1
ATOM 664 O O . ASN A 1 84 ? 1.497 7.776 36.111 1.00 48.91 84 ASN A O 1
ATOM 668 N N . ARG A 1 85 ? 3.276 6.514 35.569 1.00 40.12 85 ARG A N 1
ATOM 669 C CA . ARG A 1 85 ? 2.813 5.287 36.263 1.00 40.12 85 ARG A CA 1
ATOM 670 C C . ARG A 1 85 ? 3.782 4.110 36.082 1.00 40.12 85 ARG A C 1
ATOM 672 O O . ARG A 1 85 ? 3.990 3.647 34.969 1.00 40.12 85 ARG A O 1
ATOM 679 N N . GLY A 1 86 ? 4.290 3.581 37.196 1.00 42.91 86 GLY A N 1
ATOM 680 C CA . GLY A 1 86 ? 4.918 2.262 37.241 1.00 42.91 86 GLY A CA 1
ATOM 681 C C . GLY A 1 86 ? 3.864 1.164 37.096 1.00 42.91 86 GLY A C 1
ATOM 682 O O . GLY A 1 86 ? 3.081 0.966 38.015 1.00 42.91 86 GLY A O 1
ATOM 683 N N . ASP A 1 87 ? 3.801 0.550 35.917 1.00 45.59 87 ASP A N 1
ATOM 684 C CA . ASP A 1 87 ? 3.461 -0.859 35.648 1.00 45.59 87 ASP A CA 1
ATOM 685 C C . ASP A 1 87 ? 3.234 -1.006 34.134 1.00 45.59 87 ASP A C 1
ATOM 687 O O . ASP A 1 87 ? 2.177 -0.666 33.601 1.00 45.59 87 ASP A O 1
ATOM 691 N N . GLY A 1 88 ? 4.249 -1.504 33.425 1.00 35.28 88 GLY A N 1
ATOM 692 C CA . GLY A 1 88 ? 4.198 -1.826 32.000 1.00 35.28 88 GLY A CA 1
ATOM 693 C C . GLY A 1 88 ? 4.750 -3.231 31.770 1.00 35.28 88 GLY A C 1
ATOM 694 O O . GLY A 1 88 ? 5.901 -3.512 32.084 1.00 35.28 88 GLY A O 1
ATOM 695 N N . CYS A 1 89 ? 3.913 -4.131 31.251 1.00 36.81 89 CYS A N 1
ATOM 696 C CA . CYS A 1 89 ? 4.164 -5.574 31.150 1.00 36.81 89 CYS A CA 1
ATOM 697 C C . CYS A 1 89 ? 5.026 -5.994 29.937 1.00 36.81 89 CYS A C 1
ATOM 699 O O . CYS A 1 89 ? 4.920 -7.126 29.472 1.00 36.81 89 CYS A O 1
ATOM 701 N N . LEU A 1 90 ? 5.874 -5.112 29.399 1.00 30.23 90 LEU A N 1
ATOM 702 C CA . LEU A 1 90 ? 6.832 -5.463 28.345 1.00 30.23 90 LEU A CA 1
ATOM 703 C C . LEU A 1 90 ? 8.165 -4.745 28.594 1.00 30.23 90 LEU A C 1
ATOM 705 O O . LEU A 1 90 ? 8.159 -3.527 28.781 1.00 30.23 90 LEU A O 1
ATOM 709 N N . PRO A 1 91 ? 9.303 -5.464 28.619 1.00 31.56 91 PRO A N 1
ATOM 710 C CA . PRO A 1 91 ? 10.600 -4.834 28.809 1.00 31.56 91 PRO A CA 1
ATOM 711 C C . PRO A 1 91 ? 10.996 -4.018 27.564 1.00 31.56 91 PRO A C 1
ATOM 713 O O . PRO A 1 91 ? 10.604 -4.376 26.448 1.00 31.56 91 PRO A O 1
ATOM 716 N N . PRO A 1 92 ? 11.801 -2.951 27.722 1.00 30.12 92 PRO A N 1
ATOM 717 C CA . PRO A 1 92 ? 12.297 -2.161 26.601 1.00 30.12 92 PRO A CA 1
ATOM 718 C C . PRO A 1 92 ? 13.178 -3.021 25.690 1.00 30.12 92 PRO A C 1
ATOM 720 O O . PRO A 1 92 ? 14.129 -3.654 26.151 1.00 30.12 92 PRO A O 1
ATOM 723 N N . PHE A 1 93 ? 12.894 -3.026 24.388 1.00 28.62 93 PHE A N 1
ATOM 724 C CA . PHE A 1 93 ? 13.803 -3.570 23.383 1.00 28.62 93 PHE A CA 1
ATOM 725 C C . PHE A 1 93 ? 14.880 -2.519 23.085 1.00 28.62 93 PHE A C 1
ATOM 727 O O . PHE A 1 93 ? 14.690 -1.627 22.260 1.00 28.62 93 PHE A O 1
ATOM 734 N N . THR A 1 94 ? 15.998 -2.573 23.809 1.00 28.34 94 THR A N 1
ATOM 735 C CA . THR A 1 94 ? 17.185 -1.758 23.525 1.00 28.34 94 THR A CA 1
ATOM 736 C C . THR A 1 94 ? 18.010 -2.426 22.427 1.00 28.34 94 THR A C 1
ATOM 738 O O . THR A 1 94 ? 18.646 -3.451 22.669 1.00 28.34 94 THR A O 1
ATOM 741 N N . LEU A 1 95 ? 18.022 -1.844 21.226 1.00 30.72 95 LEU A N 1
ATOM 742 C CA . LEU A 1 95 ? 19.102 -2.071 20.267 1.00 30.72 95 LEU A CA 1
ATOM 743 C C . LEU A 1 95 ? 20.274 -1.183 20.684 1.00 30.72 95 LEU A C 1
ATOM 745 O O . LEU A 1 95 ? 20.194 0.038 20.579 1.00 30.72 95 LEU A O 1
ATOM 749 N N . GLU A 1 96 ? 21.340 -1.793 21.195 1.00 27.41 96 GLU A N 1
ATOM 750 C CA . GLU A 1 96 ? 22.625 -1.113 21.332 1.00 27.41 96 GLU A CA 1
ATOM 751 C C . GLU A 1 96 ? 23.202 -0.881 19.928 1.00 27.41 96 GLU A C 1
ATOM 753 O O . GLU A 1 96 ? 23.573 -1.822 19.221 1.00 27.41 96 GLU A O 1
ATOM 758 N N . GLU A 1 97 ? 23.236 0.383 19.508 1.00 29.27 97 GLU A N 1
ATOM 759 C CA . GLU A 1 97 ? 23.958 0.832 18.321 1.00 29.27 97 GLU A CA 1
ATOM 760 C C . GLU A 1 97 ? 25.465 0.707 18.582 1.00 29.27 97 GLU A C 1
ATOM 762 O O . GLU A 1 97 ? 26.050 1.483 19.335 1.00 29.27 97 GLU A O 1
ATOM 767 N N . ASN A 1 98 ? 26.103 -0.282 17.955 1.00 27.64 98 ASN A N 1
ATOM 768 C CA . ASN A 1 98 ? 27.557 -0.331 17.855 1.00 27.64 98 ASN A CA 1
ATOM 769 C C . ASN A 1 98 ? 27.997 0.462 16.619 1.00 27.64 98 ASN A C 1
ATOM 771 O O . ASN A 1 98 ? 28.035 -0.059 15.503 1.00 27.64 98 ASN A O 1
ATOM 775 N N . ASP A 1 99 ? 28.323 1.730 16.850 1.00 32.78 99 ASP A N 1
ATOM 776 C CA . ASP A 1 99 ? 29.140 2.557 15.967 1.00 32.78 99 ASP A CA 1
ATOM 777 C C . ASP A 1 99 ? 30.592 2.058 16.009 1.00 32.78 99 ASP A C 1
ATOM 779 O O . ASP A 1 99 ? 31.248 2.166 17.041 1.00 32.78 99 ASP A O 1
ATOM 783 N N . ASP A 1 100 ? 31.123 1.556 14.889 1.00 28.41 100 ASP A N 1
ATOM 784 C CA . ASP A 1 100 ? 32.571 1.571 14.648 1.00 28.41 100 ASP A CA 1
ATOM 785 C C . ASP A 1 100 ? 32.920 1.329 13.168 1.00 28.41 100 ASP A C 1
ATOM 787 O O . ASP A 1 100 ? 32.867 0.216 12.649 1.00 28.41 100 ASP A O 1
ATOM 791 N N . HIS A 1 101 ? 33.285 2.406 12.465 1.00 28.66 101 HIS A N 1
ATOM 792 C CA . HIS A 1 101 ? 34.635 2.622 11.921 1.00 28.66 101 HIS A CA 1
ATOM 793 C C . HIS A 1 101 ? 34.649 3.527 10.683 1.00 28.66 101 HIS A C 1
ATOM 795 O O . HIS A 1 101 ? 34.521 3.119 9.528 1.00 28.66 101 HIS A O 1
ATOM 801 N N . LEU A 1 102 ? 34.967 4.789 10.960 1.00 26.64 102 LEU A N 1
ATOM 802 C CA . LEU A 1 102 ? 35.492 5.762 10.020 1.00 26.64 102 LEU A CA 1
ATOM 803 C C . LEU A 1 102 ? 37.004 5.517 9.842 1.00 26.64 102 LEU A C 1
ATOM 805 O O . LEU A 1 102 ? 37.772 5.700 10.786 1.00 26.64 102 LEU A O 1
ATOM 809 N N . GLN A 1 103 ? 37.471 5.191 8.632 1.00 29.05 103 GLN A N 1
ATOM 810 C CA . GLN A 1 103 ? 38.885 5.378 8.280 1.00 29.05 103 GLN A CA 1
ATOM 811 C C . GLN A 1 103 ? 39.065 6.219 7.016 1.00 29.05 103 GLN A C 1
ATOM 813 O O . GLN A 1 103 ? 38.763 5.828 5.891 1.00 29.05 103 GLN A O 1
ATOM 818 N N . LYS A 1 104 ? 39.630 7.404 7.265 1.00 28.45 104 LYS A N 1
ATOM 819 C CA . LYS A 1 104 ? 40.254 8.334 6.324 1.00 28.45 104 LYS A CA 1
ATOM 820 C C . LYS A 1 104 ? 41.306 7.631 5.462 1.00 28.45 104 LYS A C 1
ATOM 822 O O . LYS A 1 104 ? 42.204 6.992 6.006 1.00 28.45 104 LYS A O 1
ATOM 827 N N . ARG A 1 105 ? 41.330 7.931 4.160 1.00 23.39 105 ARG A N 1
ATOM 828 C CA . ARG A 1 105 ? 42.585 7.991 3.392 1.00 23.39 105 ARG A CA 1
ATOM 829 C C . ARG A 1 105 ? 42.618 9.194 2.456 1.00 23.39 105 ARG A C 1
ATOM 831 O O . ARG A 1 105 ? 41.678 9.479 1.724 1.00 23.39 105 ARG A O 1
ATOM 838 N N . THR A 1 106 ? 43.734 9.900 2.550 1.00 23.14 106 THR A N 1
ATOM 839 C CA . THR A 1 106 ? 44.113 11.123 1.848 1.00 23.14 106 THR A CA 1
ATOM 840 C C . THR A 1 106 ? 44.892 10.840 0.557 1.00 23.14 106 THR A C 1
ATOM 842 O O . THR A 1 106 ? 45.523 9.795 0.420 1.00 23.14 106 THR A O 1
ATOM 845 N N . SER A 1 107 ? 44.933 11.876 -0.295 1.00 25.25 107 SER A N 1
ATOM 846 C CA . SER A 1 107 ? 45.952 12.247 -1.303 1.00 25.25 107 SER A CA 1
ATOM 847 C C . SER A 1 107 ? 46.122 11.393 -2.572 1.00 25.25 107 SER A C 1
ATOM 849 O O . SER A 1 107 ? 46.703 10.316 -2.539 1.00 25.25 107 SER A O 1
ATOM 851 N N . SER A 1 108 ? 45.823 11.953 -3.750 1.00 22.80 108 SER A N 1
ATOM 852 C CA . SER A 1 108 ? 46.781 12.754 -4.544 1.00 22.80 108 SER A CA 1
ATOM 853 C C . SER A 1 108 ? 46.262 13.019 -5.969 1.00 22.80 108 SER A C 1
ATOM 855 O O . SER A 1 108 ? 45.690 12.159 -6.630 1.00 22.80 108 SER A O 1
ATOM 857 N N . THR A 1 109 ? 46.454 14.253 -6.420 1.00 27.66 109 THR A N 1
ATOM 858 C CA . THR A 1 109 ? 46.134 14.808 -7.739 1.00 27.66 109 THR A CA 1
ATOM 859 C C . THR A 1 109 ? 47.158 14.365 -8.781 1.00 27.66 109 THR A C 1
ATOM 861 O O . THR A 1 109 ? 48.348 14.579 -8.557 1.00 27.66 109 THR A O 1
ATOM 864 N N . LYS A 1 110 ? 46.717 13.868 -9.949 1.00 25.47 110 LYS A N 1
ATOM 865 C CA . LYS A 1 110 ? 47.445 14.018 -11.224 1.00 25.47 110 LYS A CA 1
ATOM 866 C C . LYS A 1 110 ? 46.478 14.144 -12.401 1.00 25.47 110 LYS A C 1
ATOM 868 O O . LYS A 1 110 ? 45.669 13.260 -12.663 1.00 25.47 110 LYS A O 1
ATOM 873 N N . GLU A 1 111 ? 46.604 15.270 -13.093 1.00 28.81 111 GLU A N 1
ATOM 874 C CA . GLU A 1 111 ? 46.035 15.549 -14.405 1.00 28.81 111 GLU A CA 1
ATOM 875 C C . GLU A 1 111 ? 46.616 14.607 -15.462 1.00 28.81 111 GLU A C 1
ATOM 877 O O . GLU A 1 111 ? 47.808 14.294 -15.448 1.00 28.81 111 GLU A O 1
ATOM 882 N N . SER A 1 112 ? 45.795 14.219 -16.435 1.00 25.84 112 SER A N 1
ATOM 883 C CA . SER A 1 112 ? 46.256 13.879 -17.781 1.00 25.84 112 SER A CA 1
ATOM 884 C C . SER A 1 112 ? 45.115 14.105 -18.765 1.00 25.84 112 SER A C 1
ATOM 886 O O . SER A 1 112 ? 44.105 13.405 -18.767 1.00 25.84 112 SER A O 1
ATOM 888 N N . GLN A 1 113 ? 45.292 15.139 -19.582 1.00 31.66 113 GLN A N 1
ATOM 889 C CA . GLN A 1 113 ? 44.523 15.406 -20.786 1.00 31.66 113 GLN A CA 1
ATOM 890 C C . GLN A 1 113 ? 44.767 14.285 -21.801 1.00 31.66 113 GLN A C 1
ATOM 892 O O . GLN A 1 113 ? 45.910 13.875 -21.975 1.00 31.66 113 GLN A O 1
ATOM 897 N N . ASN A 1 114 ? 43.728 13.854 -22.522 1.00 27.25 114 ASN A N 1
ATOM 898 C CA . ASN A 1 114 ? 43.879 13.481 -23.929 1.00 27.25 114 ASN A CA 1
ATOM 899 C C . ASN A 1 114 ? 42.544 13.515 -24.685 1.00 27.25 114 ASN A C 1
ATOM 901 O O . ASN A 1 114 ? 41.555 12.893 -24.303 1.00 27.25 114 ASN A O 1
ATOM 905 N N . LEU A 1 115 ? 42.568 14.271 -25.786 1.00 26.25 115 LEU A N 1
ATOM 906 C CA . LEU A 1 115 ? 41.610 14.263 -26.889 1.00 26.25 115 LEU A CA 1
ATOM 907 C C . LEU A 1 115 ? 41.485 12.850 -27.481 1.00 26.25 115 LEU A C 1
ATOM 909 O O . LEU A 1 115 ? 42.496 12.160 -27.571 1.00 26.25 115 LEU A O 1
ATOM 913 N N . ILE A 1 116 ? 40.311 12.502 -28.038 1.00 27.17 116 ILE A N 1
ATOM 914 C CA . ILE A 1 116 ? 40.166 12.141 -29.468 1.00 27.17 116 ILE A CA 1
ATOM 915 C C . ILE A 1 116 ? 38.705 11.807 -29.866 1.00 27.17 116 ILE A C 1
ATOM 917 O O . ILE A 1 116 ? 38.084 10.876 -29.372 1.00 27.17 116 ILE A O 1
ATOM 921 N N . LYS A 1 117 ? 38.255 12.584 -30.866 1.00 25.00 117 LYS A N 1
ATOM 922 C CA . LYS A 1 117 ? 37.372 12.300 -32.020 1.00 25.00 117 LYS A CA 1
ATOM 923 C C . LYS A 1 117 ? 35.877 11.998 -31.809 1.00 25.00 117 LYS A C 1
ATOM 925 O O . LYS A 1 117 ? 35.433 10.874 -31.608 1.00 25.00 117 LYS A O 1
ATOM 930 N N . ASN A 1 118 ? 35.112 13.053 -32.102 1.00 28.36 118 ASN A N 1
ATOM 931 C CA . ASN A 1 118 ? 33.739 13.060 -32.601 1.00 28.36 118 ASN A CA 1
ATOM 932 C C . ASN A 1 118 ? 33.436 11.915 -33.579 1.00 28.36 118 ASN A C 1
ATOM 934 O O . ASN A 1 118 ? 33.983 11.869 -34.679 1.00 28.36 118 ASN A O 1
ATOM 938 N N . THR A 1 119 ? 32.441 11.102 -33.236 1.00 28.52 119 THR A N 1
ATOM 939 C CA . THR A 1 119 ? 31.566 10.461 -34.223 1.00 28.52 119 THR A CA 1
ATOM 940 C C . THR A 1 119 ? 30.133 10.770 -33.806 1.00 28.52 119 THR A C 1
ATOM 942 O O . THR A 1 119 ? 29.702 10.364 -32.729 1.00 28.52 119 THR A O 1
ATOM 945 N N . LYS A 1 120 ? 29.405 11.544 -34.622 1.00 33.09 120 LYS A N 1
ATOM 946 C CA . LYS A 1 120 ? 27.995 11.892 -34.392 1.00 33.09 120 LYS A CA 1
ATOM 947 C C . LYS A 1 120 ? 27.134 10.621 -34.441 1.00 33.09 120 LYS A C 1
ATOM 949 O O . LYS A 1 120 ? 26.618 10.263 -35.494 1.00 33.09 120 LYS A O 1
ATOM 954 N N . ARG A 1 121 ? 26.954 9.945 -33.306 1.00 33.69 121 ARG A N 1
ATOM 955 C CA . ARG A 1 121 ? 25.772 9.107 -33.074 1.00 33.69 121 ARG A CA 1
ATOM 956 C C . ARG A 1 121 ? 24.669 10.047 -32.604 1.00 33.69 121 ARG A C 1
ATOM 958 O O . ARG A 1 121 ? 24.882 10.778 -31.642 1.00 33.69 121 ARG A O 1
ATOM 965 N N . LYS A 1 122 ? 23.525 10.069 -33.299 1.00 32.28 122 LYS A N 1
ATOM 966 C CA . LYS A 1 122 ? 22.302 10.697 -32.775 1.00 32.28 122 LYS A CA 1
ATOM 967 C C . LYS A 1 122 ? 22.095 10.132 -31.370 1.00 32.28 122 LYS A C 1
ATOM 969 O O . LYS A 1 122 ? 21.885 8.929 -31.234 1.00 32.28 122 LYS A O 1
ATOM 974 N N . SER A 1 123 ? 22.251 10.960 -30.342 1.00 35.94 123 SER A N 1
ATOM 975 C CA . SER A 1 123 ? 21.946 10.562 -28.976 1.00 35.94 123 SER A CA 1
ATOM 976 C C . SER A 1 123 ? 20.443 10.335 -28.924 1.00 35.94 123 SER A C 1
ATOM 978 O O . SER A 1 123 ? 19.685 11.303 -28.949 1.00 35.94 123 SER A O 1
ATOM 980 N N . LEU A 1 124 ? 20.001 9.075 -28.901 1.00 39.19 124 LEU A N 1
ATOM 981 C CA . LEU A 1 124 ? 18.695 8.790 -28.323 1.00 39.19 124 LEU A CA 1
ATOM 982 C C . LEU A 1 124 ? 18.775 9.332 -26.900 1.00 39.19 124 LEU A C 1
ATOM 984 O O . LEU A 1 124 ? 19.573 8.853 -26.091 1.00 39.19 124 LEU A O 1
ATOM 988 N N . ASN A 1 125 ? 18.046 10.410 -26.646 1.00 46.44 125 ASN A N 1
ATOM 989 C CA . ASN A 1 125 ? 17.972 10.991 -25.328 1.00 46.44 125 ASN A CA 1
ATOM 990 C C . ASN A 1 125 ? 17.186 9.985 -24.491 1.00 46.44 125 ASN A C 1
ATOM 992 O O . ASN A 1 125 ? 15.986 9.823 -24.664 1.00 46.44 125 ASN A O 1
ATOM 996 N N . TYR A 1 126 ? 17.897 9.219 -23.670 1.00 49.06 126 TYR A N 1
ATOM 997 C CA . TYR A 1 126 ? 17.348 8.108 -22.893 1.00 49.06 126 TYR A CA 1
ATOM 998 C C . TYR A 1 126 ? 16.174 8.541 -21.999 1.00 49.06 126 TYR A C 1
ATOM 1000 O O . TYR A 1 126 ? 15.261 7.764 -21.748 1.00 49.06 126 TYR A O 1
ATOM 1008 N N . LEU A 1 127 ? 16.182 9.809 -21.572 1.00 48.25 127 LEU A N 1
ATOM 1009 C CA . LEU A 1 127 ? 15.076 10.423 -20.844 1.00 48.25 127 LEU A CA 1
ATOM 1010 C C . LEU A 1 127 ? 13.848 10.730 -21.721 1.00 48.25 127 LEU A C 1
ATOM 1012 O O . LEU A 1 127 ? 12.768 10.800 -21.158 1.00 48.25 127 LEU A O 1
ATOM 1016 N N . ASP A 1 128 ? 13.976 10.902 -23.044 1.00 47.16 128 ASP A N 1
ATOM 1017 C CA . ASP A 1 128 ? 12.838 11.224 -23.931 1.00 47.16 128 ASP A CA 1
ATOM 1018 C C . ASP A 1 128 ? 11.989 10.005 -24.293 1.00 47.16 128 ASP A C 1
ATOM 1020 O O . ASP A 1 128 ? 10.804 10.148 -24.558 1.00 47.16 128 ASP A O 1
ATOM 1024 N N . PHE A 1 129 ? 12.575 8.804 -24.339 1.00 45.47 129 PHE A N 1
ATOM 1025 C CA . PHE A 1 129 ? 11.826 7.604 -24.738 1.00 45.47 129 PHE A CA 1
ATOM 1026 C C . PHE A 1 129 ? 10.758 7.218 -23.703 1.00 45.47 129 PHE A C 1
ATOM 1028 O O . PHE A 1 129 ? 9.718 6.674 -24.054 1.00 45.47 129 PHE A O 1
ATOM 1035 N N . TRP A 1 130 ? 11.006 7.547 -22.434 1.00 47.69 130 TRP A N 1
ATOM 1036 C CA . TRP A 1 130 ? 10.142 7.185 -21.315 1.00 47.69 130 TRP A CA 1
ATOM 1037 C C . TRP A 1 130 ? 9.581 8.390 -20.545 1.00 47.69 130 TRP A C 1
ATOM 1039 O O . TRP A 1 130 ? 8.786 8.199 -19.631 1.00 47.69 130 TRP A O 1
ATOM 1049 N N . SER A 1 131 ? 9.919 9.630 -20.922 1.00 46.34 131 SER A N 1
ATOM 1050 C CA . SER A 1 131 ? 9.225 10.828 -20.415 1.00 46.34 131 SER A CA 1
ATOM 1051 C C . SER A 1 131 ? 7.764 10.910 -20.869 1.00 46.34 131 SER A C 1
ATOM 1053 O O . SER A 1 131 ? 7.010 11.722 -20.344 1.00 46.34 131 SER A O 1
ATOM 1055 N N . THR A 1 132 ? 7.363 10.075 -21.831 1.00 45.44 132 THR A N 1
ATOM 1056 C CA . THR A 1 132 ? 5.997 9.953 -22.356 1.00 45.44 132 THR A CA 1
ATOM 1057 C C . THR A 1 132 ? 5.205 8.775 -21.782 1.00 45.44 132 THR A C 1
ATOM 1059 O O . THR A 1 132 ? 4.109 8.494 -22.263 1.00 45.44 132 THR A O 1
ATOM 1062 N N . LEU A 1 133 ? 5.738 8.053 -20.791 1.00 50.97 133 LEU A N 1
ATOM 1063 C CA . LEU A 1 133 ? 5.056 6.906 -20.192 1.00 50.97 133 LEU A CA 1
ATOM 1064 C C . LEU A 1 133 ? 4.138 7.326 -19.051 1.00 50.97 133 LEU A C 1
ATOM 1066 O O . LEU A 1 133 ? 4.553 7.462 -17.905 1.00 50.97 133 LEU A O 1
ATOM 1070 N N . ASP A 1 134 ? 2.877 7.523 -19.412 1.00 52.94 134 ASP A N 1
ATOM 1071 C CA . ASP A 1 134 ? 1.888 8.220 -18.596 1.00 52.94 134 ASP A CA 1
ATOM 1072 C C . ASP A 1 134 ? 0.850 7.283 -17.946 1.00 52.94 134 ASP A C 1
ATOM 1074 O O . ASP A 1 134 ? -0.124 7.750 -17.357 1.00 52.94 134 ASP A O 1
ATOM 1078 N N . CYS A 1 135 ? 1.005 5.955 -18.066 1.00 50.94 135 CYS A N 1
ATOM 1079 C CA . CYS A 1 135 ? -0.062 5.009 -17.703 1.00 50.94 135 CYS A CA 1
ATOM 1080 C C . CYS A 1 135 ? -0.416 5.017 -16.203 1.00 50.94 135 CYS A C 1
ATOM 1082 O O . CYS A 1 135 ? -1.580 4.831 -15.857 1.00 50.94 135 CYS A O 1
ATOM 1084 N N . ASP A 1 136 ? 0.558 5.313 -15.337 1.00 54.38 136 ASP A N 1
ATOM 1085 C CA . ASP A 1 136 ? 0.378 5.377 -13.877 1.00 54.38 136 ASP A CA 1
ATOM 1086 C C . ASP A 1 136 ? 0.428 6.802 -13.325 1.00 54.38 136 ASP A C 1
ATOM 1088 O O . ASP A 1 136 ? 0.056 7.050 -12.178 1.00 54.38 136 ASP A O 1
ATOM 1092 N N . THR A 1 137 ? 0.948 7.737 -14.118 1.00 51.75 137 THR A N 1
ATOM 1093 C CA . THR A 1 137 ? 1.391 9.060 -13.664 1.00 51.75 137 THR A CA 1
ATOM 1094 C C . THR A 1 137 ? 0.560 10.188 -14.236 1.00 51.75 137 THR A C 1
ATOM 1096 O O . THR A 1 137 ? 0.720 11.323 -13.779 1.00 51.75 137 THR A O 1
ATOM 1099 N N . ASN A 1 138 ? -0.355 9.900 -15.173 1.00 50.53 138 ASN A N 1
ATOM 1100 C CA . ASN A 1 138 ? -1.250 10.931 -15.649 1.00 50.53 138 ASN A CA 1
ATOM 1101 C C . ASN A 1 138 ? -2.070 11.443 -14.456 1.00 50.53 138 ASN A C 1
ATOM 1103 O O . ASN A 1 138 ? -2.834 10.759 -13.772 1.00 50.53 138 ASN A O 1
ATOM 1107 N N . THR A 1 139 ? -1.873 12.713 -14.143 1.00 49.25 139 THR A N 1
ATOM 1108 C CA . THR A 1 139 ? -2.789 13.457 -13.283 1.00 49.25 139 THR A CA 1
ATOM 1109 C C . THR A 1 139 ? -4.036 13.856 -14.074 1.00 49.25 139 THR A C 1
ATOM 1111 O O . THR A 1 139 ? -4.837 14.634 -13.572 1.00 49.25 139 THR A O 1
ATOM 1114 N N . ASN A 1 140 ? -4.197 13.365 -15.317 1.00 43.72 140 ASN A N 1
ATOM 1115 C CA . ASN A 1 140 ? -5.136 13.857 -16.327 1.00 43.72 140 ASN A CA 1
ATOM 1116 C C . ASN A 1 140 ? -5.102 15.388 -16.477 1.00 43.72 140 ASN A C 1
ATOM 1118 O O . ASN A 1 140 ? -6.131 16.009 -16.729 1.00 43.72 140 ASN A O 1
ATOM 1122 N N . ASN A 1 141 ? -3.928 16.010 -16.297 1.00 45.91 141 ASN A N 1
ATOM 1123 C CA . ASN A 1 141 ? -3.784 17.466 -16.225 1.00 45.91 141 ASN A CA 1
ATOM 1124 C C . ASN A 1 141 ? -4.730 18.126 -15.202 1.00 45.91 141 ASN A C 1
ATOM 1126 O O . ASN A 1 141 ? -5.072 19.294 -15.372 1.00 45.91 141 ASN A O 1
ATOM 1130 N N . ASP A 1 142 ? -5.167 17.415 -14.155 1.00 47.00 142 ASP A N 1
ATOM 1131 C CA . ASP A 1 142 ? -5.991 17.999 -13.102 1.00 47.00 142 ASP A CA 1
ATOM 1132 C C . ASP A 1 142 ? -5.094 18.835 -12.173 1.00 47.00 142 ASP A C 1
ATOM 1134 O O . ASP A 1 142 ? -4.344 18.267 -11.369 1.00 47.00 142 ASP A O 1
ATOM 1138 N N . PRO A 1 143 ? -5.167 20.182 -12.222 1.00 50.03 143 PRO A N 1
ATOM 1139 C CA . PRO A 1 143 ? -4.396 21.042 -11.330 1.00 50.03 143 PRO A CA 1
ATOM 1140 C C . PRO A 1 143 ? -4.767 20.832 -9.857 1.00 50.03 143 PRO A C 1
ATOM 1142 O O . PRO A 1 143 ? -4.064 21.313 -8.974 1.00 50.03 143 PRO A O 1
ATOM 1145 N N . LYS A 1 144 ? -5.860 20.115 -9.562 1.00 47.03 144 LYS A N 1
ATOM 1146 C CA . LYS A 1 144 ? -6.241 19.762 -8.200 1.00 47.03 144 LYS A CA 1
ATOM 1147 C C . LYS A 1 144 ? -5.397 18.609 -7.652 1.00 47.03 144 LYS A C 1
ATOM 1149 O O . LYS A 1 144 ? -5.259 18.558 -6.437 1.00 47.03 144 LYS A O 1
ATOM 1154 N N . ASN A 1 145 ? -4.831 17.718 -8.469 1.00 50.56 145 ASN A N 1
ATOM 1155 C CA . ASN A 1 145 ? -4.044 16.554 -8.019 1.00 50.56 145 ASN A CA 1
ATOM 1156 C C . ASN A 1 145 ? -2.576 16.875 -7.688 1.00 50.56 145 ASN A C 1
ATOM 1158 O O . ASN A 1 145 ? -1.742 15.979 -7.630 1.00 50.56 145 ASN A O 1
ATOM 1162 N N . SER A 1 146 ? -2.225 18.138 -7.450 1.00 53.97 146 SER A N 1
ATOM 1163 C CA . SER A 1 146 ? -0.934 18.466 -6.847 1.00 53.97 146 SER A CA 1
ATOM 1164 C C . SER A 1 146 ? -0.909 18.005 -5.389 1.00 53.97 146 SER A C 1
ATOM 1166 O O . SER A 1 146 ? -1.849 18.293 -4.639 1.00 53.97 146 SER A O 1
ATOM 1168 N N . LEU A 1 147 ? 0.177 17.348 -4.967 1.00 53.34 147 LEU A N 1
ATOM 1169 C CA . LEU A 1 147 ? 0.434 17.145 -3.542 1.00 53.34 147 LEU A CA 1
ATOM 1170 C C . LEU A 1 147 ? 0.388 18.502 -2.825 1.00 53.34 147 LEU A C 1
ATOM 1172 O O . LEU A 1 147 ? 0.828 19.506 -3.396 1.00 53.34 147 LEU A O 1
ATOM 1176 N N . PRO A 1 148 ? -0.131 18.560 -1.589 1.00 49.78 148 PRO A N 1
ATOM 1177 C CA . PRO A 1 148 ? -0.077 19.779 -0.800 1.00 49.78 148 PRO A CA 1
ATOM 1178 C C . PRO A 1 148 ? 1.348 20.347 -0.735 1.00 49.78 148 PRO A C 1
ATOM 1180 O O . PRO A 1 148 ? 2.318 19.592 -0.675 1.00 49.78 148 PRO A O 1
ATOM 1183 N N . GLU A 1 149 ? 1.480 21.674 -0.717 1.00 48.16 149 GLU A N 1
ATOM 1184 C CA . GLU A 1 149 ? 2.769 22.381 -0.820 1.00 48.16 149 GLU A CA 1
ATOM 1185 C C . GLU A 1 149 ? 3.817 21.879 0.197 1.00 48.16 149 GLU A C 1
ATOM 1187 O O . GLU A 1 149 ? 4.996 21.747 -0.136 1.00 48.16 149 GLU A O 1
ATOM 1192 N N . TYR A 1 150 ? 3.383 21.472 1.396 1.00 49.09 150 TYR A N 1
ATOM 1193 C CA . TYR A 1 150 ? 4.247 20.918 2.445 1.00 49.09 150 TYR A CA 1
ATOM 1194 C C . TYR A 1 150 ? 4.913 19.571 2.088 1.00 49.09 150 TYR A C 1
ATOM 1196 O O . TYR A 1 150 ? 5.984 19.268 2.611 1.00 49.09 150 TYR A O 1
ATOM 1204 N N . TYR A 1 151 ? 4.361 18.788 1.155 1.00 47.88 151 TYR A N 1
ATOM 1205 C CA . TYR A 1 151 ? 4.973 17.543 0.663 1.00 47.88 151 TYR A CA 1
ATOM 1206 C C . TYR A 1 151 ? 6.016 17.750 -0.432 1.00 47.88 151 TYR A C 1
ATOM 1208 O O . TYR A 1 151 ? 6.885 16.901 -0.625 1.00 47.88 151 TYR A O 1
ATOM 1216 N N . THR A 1 152 ? 5.959 18.886 -1.125 1.00 50.19 152 THR A N 1
ATOM 1217 C CA . THR A 1 152 ? 6.914 19.232 -2.190 1.00 50.19 152 THR A CA 1
ATOM 1218 C C . THR A 1 152 ? 8.253 19.755 -1.645 1.00 50.19 152 THR A C 1
ATOM 1220 O O . THR A 1 152 ? 9.209 19.941 -2.396 1.00 50.19 152 THR A O 1
ATOM 1223 N N . GLY A 1 153 ? 8.347 19.968 -0.326 1.00 44.44 153 GLY A N 1
ATOM 1224 C CA . GLY A 1 153 ? 9.541 20.454 0.362 1.00 44.44 153 GLY A CA 1
ATOM 1225 C C . GLY A 1 153 ? 10.560 19.365 0.728 1.00 44.44 153 GLY A C 1
ATOM 1226 O O . GLY A 1 153 ? 10.237 18.188 0.906 1.00 44.44 153 GLY A O 1
ATOM 1227 N N . SER A 1 154 ? 11.823 19.771 0.900 1.00 42.47 154 SER A N 1
ATOM 1228 C CA . SER A 1 154 ? 12.895 18.920 1.449 1.00 42.47 154 SER A CA 1
ATOM 1229 C C . SER A 1 154 ? 12.469 18.293 2.795 1.00 42.47 154 SER A C 1
ATOM 1231 O O . SER A 1 154 ? 11.877 19.008 3.608 1.00 42.47 154 SER A O 1
ATOM 1233 N N . PRO A 1 155 ? 12.773 17.001 3.073 1.00 43.22 155 PRO A N 1
ATOM 1234 C CA . PRO A 1 155 ? 12.383 16.302 4.312 1.00 43.22 155 PRO A CA 1
ATOM 1235 C C . PRO A 1 155 ? 12.711 17.062 5.606 1.00 43.22 155 PRO A C 1
ATOM 1237 O O . PRO A 1 155 ? 11.999 16.951 6.595 1.00 43.22 155 PRO A O 1
ATOM 1240 N N . SER A 1 156 ? 13.754 17.889 5.571 1.00 43.88 156 SER A N 1
ATOM 1241 C CA . SER A 1 156 ? 14.269 18.672 6.695 1.00 43.88 156 SER A CA 1
ATOM 1242 C C . SER A 1 156 ? 13.364 19.811 7.192 1.00 43.88 156 SER A C 1
ATOM 1244 O O . SER A 1 156 ? 13.723 20.460 8.169 1.00 43.88 156 SER A O 1
ATOM 1246 N N . ASN A 1 157 ? 12.237 20.100 6.528 1.00 46.69 157 ASN A N 1
ATOM 1247 C CA . ASN A 1 157 ? 11.386 21.259 6.834 1.00 46.69 157 ASN A CA 1
ATOM 1248 C C . ASN A 1 157 ? 9.979 20.910 7.352 1.00 46.69 157 ASN A C 1
ATOM 1250 O O . ASN A 1 157 ? 9.151 21.817 7.444 1.00 46.69 157 ASN A O 1
ATOM 1254 N N . PHE A 1 158 ? 9.700 19.650 7.701 1.00 52.12 158 PHE A N 1
ATOM 1255 C CA . PHE A 1 158 ? 8.418 19.276 8.307 1.00 52.12 158 PHE A CA 1
ATOM 1256 C C . PHE A 1 158 ? 8.228 20.008 9.639 1.00 52.12 158 PHE A C 1
ATOM 1258 O O . PHE A 1 158 ? 8.988 19.813 10.588 1.00 52.12 158 PHE A O 1
ATOM 1265 N N . LYS A 1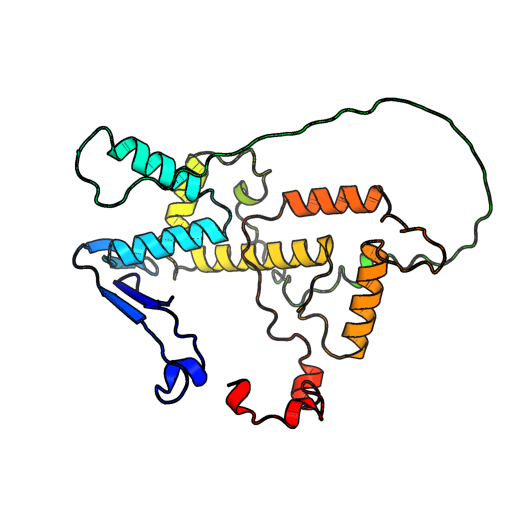 159 ? 7.235 20.899 9.715 1.00 58.00 159 LYS A N 1
ATOM 1266 C CA . LYS A 1 159 ? 6.883 21.564 10.972 1.00 58.00 159 LYS A CA 1
ATOM 1267 C C . LYS A 1 159 ? 5.825 20.734 11.687 1.00 58.00 159 LYS A C 1
ATOM 1269 O O . LYS A 1 159 ? 4.934 20.176 11.061 1.00 58.00 159 LYS A O 1
ATOM 1274 N N . LYS A 1 160 ? 5.8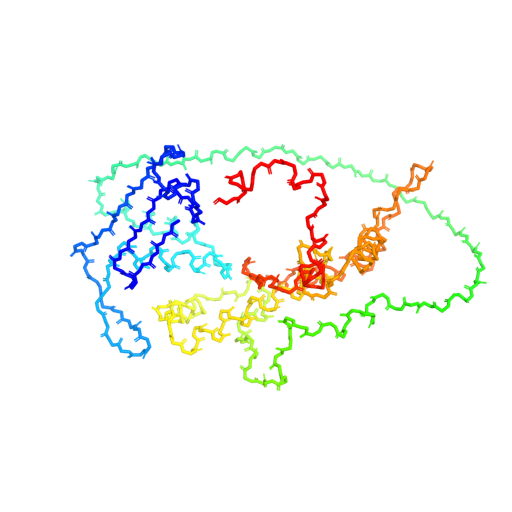09 20.799 13.020 1.00 53.88 160 LYS A N 1
ATOM 1275 C CA . LYS A 1 160 ? 4.768 20.195 13.878 1.00 53.88 160 LYS A CA 1
ATOM 1276 C C . LYS A 1 160 ? 3.321 20.564 13.483 1.00 53.88 160 LYS A C 1
ATOM 1278 O O . LYS A 1 160 ? 2.377 19.844 13.784 1.00 53.88 160 LYS A O 1
ATOM 1283 N N . ARG A 1 161 ? 3.128 21.705 12.807 1.00 53.44 161 ARG A N 1
ATOM 1284 C CA . ARG A 1 161 ? 1.829 22.127 12.253 1.00 53.44 161 ARG A CA 1
ATOM 1285 C C . ARG A 1 161 ? 1.397 21.284 11.044 1.00 53.44 161 ARG A C 1
ATOM 1287 O O . ARG A 1 161 ? 0.203 21.048 10.889 1.00 53.44 161 ARG A O 1
ATOM 1294 N N . ASP A 1 162 ? 2.346 20.837 10.229 1.00 65.38 162 ASP A N 1
ATOM 1295 C CA . ASP A 1 162 ? 2.102 20.024 9.034 1.00 65.38 162 ASP A CA 1
ATOM 1296 C C . ASP A 1 162 ? 1.732 18.582 9.437 1.00 65.38 162 ASP A C 1
ATOM 1298 O O . ASP A 1 162 ? 0.837 17.975 8.852 1.00 65.38 162 ASP A O 1
ATOM 1302 N N . GLU A 1 163 ? 2.317 18.072 10.527 1.00 62.25 163 GLU A N 1
ATOM 1303 C CA . GLU A 1 163 ? 1.936 16.786 11.136 1.00 62.25 163 GLU A CA 1
ATOM 1304 C C . GLU A 1 163 ? 0.480 16.775 11.619 1.00 62.25 163 GLU A C 1
ATOM 1306 O O . GLU A 1 163 ? -0.249 15.818 11.368 1.00 62.25 163 GLU A O 1
ATOM 1311 N N . LEU A 1 164 ? 0.023 17.856 12.261 1.00 62.09 164 LEU A N 1
ATOM 1312 C CA . LEU A 1 164 ? -1.372 17.977 12.696 1.00 62.09 164 LEU A CA 1
ATOM 1313 C C . LEU A 1 164 ? -2.337 17.970 11.505 1.00 62.09 164 LEU A C 1
ATOM 1315 O O . LEU A 1 164 ? -3.372 17.317 11.569 1.00 62.09 164 LEU A O 1
ATOM 1319 N N . SER A 1 165 ? -1.996 18.639 10.397 1.00 75.94 165 SER A N 1
ATOM 1320 C CA . SER A 1 165 ? -2.828 18.573 9.186 1.00 75.94 165 SER A CA 1
ATOM 1321 C C . SER A 1 165 ? -2.848 17.185 8.552 1.00 75.94 165 SER A C 1
ATOM 1323 O O . SER A 1 165 ? -3.865 16.786 7.989 1.00 75.94 165 SER A O 1
ATOM 1325 N N . LEU A 1 166 ? -1.748 16.438 8.660 1.00 82.31 166 LEU A N 1
ATOM 1326 C CA . LEU A 1 166 ? -1.668 15.081 8.141 1.00 82.31 166 LEU A CA 1
ATOM 1327 C C . LEU A 1 166 ? -2.485 14.109 8.962 1.00 82.31 166 LEU A C 1
ATOM 1329 O O . LEU A 1 166 ? -3.197 13.286 8.398 1.00 82.31 166 LEU A O 1
ATOM 1333 N N . TYR A 1 167 ? -2.411 14.240 10.281 1.00 82.62 167 TYR A N 1
ATOM 1334 C CA . TYR A 1 167 ? -3.232 13.459 11.182 1.00 82.62 167 TYR A CA 1
ATOM 1335 C C . TYR A 1 167 ? -4.719 13.619 10.846 1.00 82.62 167 TYR A C 1
ATOM 1337 O O . TYR A 1 167 ? -5.421 12.620 10.731 1.00 82.62 167 TYR A O 1
ATOM 1345 N N . GLU A 1 168 ? -5.189 14.846 10.595 1.00 85.00 168 GLU A N 1
ATOM 1346 C CA . GLU A 1 168 ? -6.582 15.088 10.194 1.00 85.00 168 GLU A CA 1
ATOM 1347 C C . GLU A 1 168 ? -6.938 14.450 8.842 1.00 85.00 168 GLU A C 1
ATOM 1349 O O . GLU A 1 168 ? -8.027 13.900 8.701 1.00 85.00 168 GLU A O 1
ATOM 1354 N N . ILE A 1 169 ? -6.026 14.454 7.861 1.00 88.38 169 ILE A N 1
ATOM 1355 C CA . ILE A 1 169 ? -6.249 13.767 6.576 1.00 88.38 169 ILE A CA 1
ATOM 1356 C C . ILE A 1 169 ? -6.303 12.247 6.775 1.00 88.38 169 ILE A C 1
ATOM 1358 O O . ILE A 1 169 ? -7.175 11.589 6.222 1.00 88.38 169 ILE A O 1
ATOM 1362 N N . LEU A 1 170 ? -5.384 11.679 7.559 1.00 91.12 170 LEU A N 1
ATOM 1363 C CA . LEU A 1 170 ? -5.325 10.238 7.813 1.00 91.12 170 LEU A CA 1
ATOM 1364 C C . LEU A 1 170 ? -6.476 9.744 8.693 1.00 91.12 170 LEU A C 1
ATOM 1366 O O . LEU A 1 170 ? -6.809 8.560 8.649 1.00 91.12 170 LEU A O 1
ATOM 1370 N N . LYS A 1 171 ? -7.068 10.615 9.512 1.00 91.69 171 LYS A N 1
ATOM 1371 C CA . LYS A 1 171 ? -8.149 10.267 10.438 1.00 91.69 171 LYS A CA 1
ATOM 1372 C C . LYS A 1 171 ? -9.374 9.706 9.716 1.00 91.69 171 LYS A C 1
ATOM 1374 O O . LYS A 1 171 ? -9.968 8.762 10.232 1.00 91.69 171 LYS A O 1
ATOM 1379 N N . ASP A 1 172 ? -9.702 10.250 8.544 1.00 93.62 172 ASP A N 1
ATOM 1380 C CA . ASP A 1 172 ? -10.822 9.820 7.703 1.00 93.62 172 ASP A CA 1
ATOM 1381 C C . ASP A 1 172 ? -10.315 9.128 6.418 1.00 93.62 172 ASP A C 1
ATOM 1383 O O . ASP A 1 172 ? -10.129 9.782 5.390 1.00 93.62 172 ASP A O 1
ATOM 1387 N N . PRO A 1 173 ? -10.077 7.801 6.449 1.00 93.00 173 PRO A N 1
ATOM 1388 C CA . PRO A 1 173 ? -9.498 7.060 5.326 1.00 93.00 173 PRO A CA 1
ATOM 1389 C C . PRO A 1 173 ? -10.445 6.865 4.131 1.00 93.00 173 PRO A C 1
ATOM 1391 O O . PRO A 1 173 ? -10.028 6.344 3.097 1.00 93.00 173 PRO A O 1
ATOM 1394 N N . VAL A 1 174 ? -11.723 7.227 4.243 1.00 93.94 174 VAL A N 1
ATOM 1395 C CA . VAL A 1 174 ? -12.707 7.037 3.160 1.00 93.94 174 VAL A CA 1
ATOM 1396 C C . VAL A 1 174 ? -13.118 8.354 2.503 1.00 93.94 174 VAL A C 1
ATOM 1398 O O . VAL A 1 174 ? -13.702 8.328 1.425 1.00 93.94 174 VAL A O 1
ATOM 1401 N N . GLY A 1 175 ? -12.787 9.496 3.109 1.00 91.06 175 GLY A N 1
ATOM 1402 C CA . GLY A 1 175 ? -13.060 10.808 2.533 1.00 91.06 175 GLY A CA 1
ATOM 1403 C C . GLY A 1 175 ? -12.214 11.124 1.292 1.00 91.06 175 GLY A C 1
ATOM 1404 O O . GLY A 1 175 ? -11.053 10.723 1.170 1.00 91.06 175 GLY A O 1
ATOM 1405 N N . ASP A 1 176 ? -12.771 11.939 0.393 1.00 88.69 176 ASP A N 1
ATOM 1406 C CA . ASP A 1 176 ? -12.130 12.335 -0.872 1.00 88.69 176 ASP A CA 1
ATOM 1407 C C . ASP A 1 176 ? -10.745 12.969 -0.681 1.00 88.69 176 ASP A C 1
ATOM 1409 O O . ASP A 1 176 ? -9.830 12.744 -1.476 1.00 88.69 176 ASP A O 1
ATOM 1413 N N . SER A 1 177 ? -10.570 13.764 0.383 1.00 86.50 177 SER A N 1
ATOM 1414 C CA . SER A 1 177 ? -9.289 14.413 0.689 1.00 86.50 177 SER A CA 1
ATOM 1415 C C . SER A 1 177 ? -8.186 13.387 0.932 1.00 86.50 177 SER A C 1
ATOM 1417 O O . SER A 1 177 ? -7.079 13.545 0.413 1.00 86.50 177 SER A O 1
ATOM 1419 N N . PHE A 1 178 ? -8.489 12.336 1.698 1.00 91.00 178 PHE A N 1
ATOM 1420 C CA . PHE A 1 178 ? -7.556 11.247 1.951 1.00 91.00 178 PHE A CA 1
ATOM 1421 C C . PHE A 1 178 ? -7.270 10.472 0.6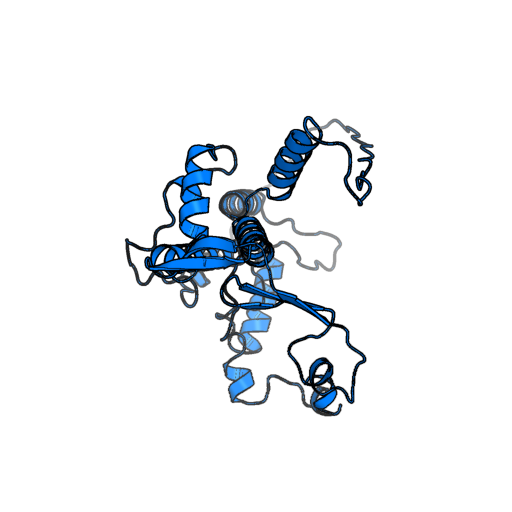69 1.00 91.00 178 PHE A C 1
ATOM 1423 O O . PHE A 1 178 ? -6.108 10.331 0.300 1.00 91.00 178 PHE A O 1
ATOM 1430 N N . GLN A 1 179 ? -8.312 10.026 -0.040 1.00 88.12 179 GLN A N 1
ATOM 1431 C CA . GLN A 1 179 ? -8.169 9.206 -1.249 1.00 88.12 179 GLN A CA 1
ATOM 1432 C C . GLN A 1 179 ? -7.298 9.901 -2.294 1.00 88.12 179 GLN A C 1
ATOM 1434 O O . GLN A 1 179 ? -6.346 9.333 -2.833 1.00 88.12 179 GLN A O 1
ATOM 1439 N N . LYS A 1 180 ? -7.565 11.186 -2.519 1.00 84.06 180 LYS A N 1
ATOM 1440 C CA . LYS A 1 180 ? -6.790 12.014 -3.431 1.00 84.06 180 LYS A CA 1
ATOM 1441 C C . LYS A 1 180 ? -5.333 12.146 -3.002 1.00 84.06 180 LYS A C 1
ATOM 1443 O O . LYS A 1 180 ? -4.438 11.992 -3.833 1.00 84.06 180 LYS A O 1
ATOM 1448 N N . PHE A 1 181 ? -5.090 12.430 -1.725 1.00 87.12 181 PHE A N 1
ATOM 1449 C CA . PHE A 1 181 ? -3.743 12.532 -1.176 1.00 87.12 181 PHE A CA 1
ATOM 1450 C C . PHE A 1 181 ? -2.973 11.209 -1.324 1.00 87.12 181 PHE A C 1
ATOM 1452 O O . PHE A 1 181 ? -1.883 11.198 -1.898 1.00 87.12 181 PHE A O 1
ATOM 1459 N N . TRP A 1 182 ? -3.576 10.100 -0.892 1.00 89.88 182 TRP A N 1
ATOM 1460 C CA . TRP A 1 182 ? -3.002 8.756 -0.920 1.00 89.88 182 TRP A CA 1
ATOM 1461 C C . TRP A 1 182 ? -2.619 8.328 -2.340 1.00 89.88 182 TRP A C 1
ATOM 1463 O O . TRP A 1 182 ? -1.474 7.957 -2.600 1.00 89.88 182 TRP A O 1
ATOM 1473 N N . HIS A 1 183 ? -3.544 8.464 -3.296 1.00 85.38 183 HIS A N 1
ATOM 1474 C CA . HIS A 1 183 ? -3.278 8.126 -4.693 1.00 85.38 183 HIS A CA 1
ATOM 1475 C C . HIS A 1 183 ? -2.236 9.039 -5.335 1.00 85.38 183 HIS A C 1
ATOM 1477 O O . HIS A 1 183 ? -1.377 8.554 -6.068 1.00 85.38 183 HIS A O 1
ATOM 1483 N N . THR A 1 184 ? -2.278 10.344 -5.067 1.00 82.44 184 THR A N 1
ATOM 1484 C CA . THR A 1 184 ? -1.299 11.278 -5.637 1.00 82.44 184 THR A CA 1
ATOM 1485 C C . THR A 1 184 ? 0.111 10.951 -5.152 1.00 82.44 184 THR A C 1
ATOM 1487 O O . THR A 1 184 ? 1.041 10.909 -5.958 1.00 82.44 184 THR A O 1
ATOM 1490 N N . LEU A 1 185 ? 0.269 10.669 -3.856 1.00 86.44 185 LEU A N 1
ATOM 1491 C CA . LEU A 1 185 ? 1.556 10.286 -3.286 1.00 86.44 185 LEU A CA 1
ATOM 1492 C C . LEU A 1 185 ? 2.077 8.994 -3.923 1.00 86.44 185 LEU A C 1
ATOM 1494 O O . LEU A 1 185 ? 3.219 8.960 -4.379 1.00 86.44 185 LEU A O 1
ATOM 1498 N N . ALA A 1 186 ? 1.222 7.972 -4.019 1.00 88.88 186 ALA A N 1
ATOM 1499 C CA . ALA A 1 186 ? 1.567 6.698 -4.640 1.00 88.88 186 ALA A CA 1
ATOM 1500 C C . ALA A 1 186 ? 2.042 6.877 -6.092 1.00 88.88 186 ALA A C 1
ATOM 1502 O O . ALA A 1 186 ? 3.094 6.361 -6.462 1.00 88.88 186 ALA A O 1
ATOM 1503 N N . ARG A 1 187 ? 1.308 7.654 -6.904 1.00 83.19 187 ARG A N 1
ATOM 1504 C CA . ARG A 1 187 ? 1.666 7.935 -8.308 1.00 83.19 187 ARG A CA 1
ATOM 1505 C C . ARG A 1 187 ? 2.981 8.699 -8.424 1.00 83.19 187 ARG A C 1
ATOM 1507 O O . ARG A 1 187 ? 3.825 8.343 -9.243 1.00 83.19 187 ARG A O 1
ATOM 1514 N N . SER A 1 188 ? 3.165 9.722 -7.588 1.00 83.81 188 SER A N 1
ATOM 1515 C CA . SER A 1 188 ? 4.394 10.518 -7.556 1.00 83.81 188 SER A CA 1
ATOM 1516 C C . SER A 1 188 ? 5.602 9.648 -7.214 1.00 83.81 188 SER A C 1
ATOM 1518 O O . SER A 1 188 ? 6.616 9.702 -7.905 1.00 83.81 188 SER A O 1
ATOM 1520 N N . ASN A 1 189 ? 5.502 8.811 -6.181 1.00 89.62 189 ASN A N 1
ATOM 1521 C CA . ASN A 1 189 ? 6.580 7.900 -5.812 1.00 89.62 189 ASN A CA 1
ATOM 1522 C C . ASN A 1 189 ? 6.851 6.870 -6.915 1.00 89.62 189 ASN A C 1
ATOM 1524 O O . ASN A 1 189 ? 8.015 6.639 -7.231 1.00 89.62 189 ASN A O 1
ATOM 1528 N N . THR A 1 190 ? 5.818 6.297 -7.543 1.00 87.31 190 THR A N 1
ATOM 1529 C CA . THR A 1 190 ? 5.985 5.386 -8.688 1.00 87.31 190 THR A CA 1
ATOM 1530 C C . THR A 1 190 ? 6.786 6.041 -9.819 1.00 87.31 190 THR A C 1
ATOM 1532 O O . THR A 1 190 ? 7.749 5.437 -10.293 1.00 87.31 190 THR A O 1
ATOM 1535 N N . ASP A 1 191 ? 6.471 7.287 -10.205 1.00 81.50 191 ASP A N 1
ATOM 1536 C CA . ASP A 1 191 ? 7.255 8.031 -11.210 1.00 81.50 191 ASP A CA 1
ATOM 1537 C C . ASP A 1 191 ? 8.714 8.223 -10.776 1.00 81.50 191 ASP A C 1
ATOM 1539 O O . ASP A 1 191 ? 9.657 7.964 -11.531 1.00 81.50 191 ASP A O 1
ATOM 1543 N N . LEU A 1 192 ? 8.914 8.655 -9.530 1.00 85.12 192 LEU A N 1
ATOM 1544 C CA . LEU A 1 192 ? 10.241 8.930 -8.993 1.00 85.12 192 LEU A CA 1
ATOM 1545 C C . LEU A 1 192 ? 11.098 7.661 -8.930 1.00 85.12 192 LEU A C 1
ATOM 1547 O O . LEU A 1 192 ? 12.257 7.700 -9.350 1.00 85.12 192 LEU A O 1
ATOM 1551 N N . PHE A 1 193 ? 10.553 6.529 -8.474 1.00 87.31 193 PHE A N 1
ATOM 1552 C CA . PHE A 1 193 ? 11.252 5.241 -8.467 1.00 87.31 193 PHE A CA 1
ATOM 1553 C C . PHE A 1 193 ? 11.576 4.772 -9.889 1.00 87.31 193 PHE A C 1
ATOM 1555 O O . PHE A 1 193 ? 12.721 4.395 -10.160 1.00 87.31 193 PHE A O 1
ATOM 1562 N N . ARG A 1 194 ? 10.618 4.872 -10.820 1.00 84.50 194 ARG A N 1
ATOM 1563 C CA . ARG A 1 194 ? 10.810 4.542 -12.240 1.00 84.50 194 ARG A CA 1
ATOM 1564 C C . ARG A 1 194 ? 11.963 5.333 -12.851 1.00 84.50 194 ARG A C 1
ATOM 1566 O O . ARG A 1 194 ? 12.863 4.749 -13.449 1.00 84.50 194 ARG A O 1
ATOM 1573 N N . ARG A 1 195 ? 11.993 6.651 -12.651 1.00 79.62 195 ARG A N 1
ATOM 1574 C CA . ARG A 1 195 ? 13.028 7.542 -13.207 1.00 79.62 195 ARG A CA 1
ATOM 1575 C C . ARG A 1 195 ? 14.381 7.417 -12.509 1.00 79.62 195 ARG A C 1
ATOM 1577 O O . ARG A 1 195 ? 15.411 7.660 -13.135 1.00 79.62 195 ARG A O 1
ATOM 1584 N N . SER A 1 196 ? 14.383 7.056 -11.228 1.00 82.75 196 SER A N 1
ATOM 1585 C CA . SER A 1 196 ? 15.607 6.909 -10.433 1.00 82.75 196 SER A CA 1
ATOM 1586 C C . SER A 1 196 ? 16.316 5.588 -10.705 1.00 82.75 196 SER A C 1
ATOM 1588 O O . SER A 1 196 ? 17.543 5.554 -10.789 1.00 82.75 196 SER A O 1
ATOM 1590 N N . PHE A 1 197 ? 15.557 4.500 -10.837 1.00 82.69 197 PHE A N 1
ATOM 1591 C CA . PHE A 1 197 ? 16.111 3.147 -10.786 1.00 82.69 197 PHE A CA 1
ATOM 1592 C C . PHE A 1 197 ? 15.708 2.247 -11.946 1.00 82.69 197 PHE A C 1
ATOM 1594 O O . PHE A 1 197 ? 16.388 1.245 -12.151 1.00 82.69 197 PHE A O 1
ATOM 1601 N N . LEU A 1 198 ? 14.655 2.589 -12.699 1.00 79.62 198 LEU A N 1
ATOM 1602 C CA . LEU A 1 198 ? 14.072 1.726 -13.730 1.00 79.62 198 LEU A CA 1
ATOM 1603 C C . LEU A 1 198 ? 13.729 0.356 -13.131 1.00 79.62 198 LEU A C 1
ATOM 1605 O O . LEU A 1 198 ? 14.352 -0.662 -13.435 1.00 79.62 198 LEU A O 1
ATOM 1609 N N . VAL A 1 199 ? 12.768 0.370 -12.211 1.00 83.06 199 VAL A N 1
ATOM 1610 C CA . VAL A 1 199 ? 12.307 -0.815 -11.483 1.00 83.06 199 VAL A CA 1
ATOM 1611 C C . VAL A 1 199 ? 11.243 -1.589 -12.254 1.00 83.06 199 VAL A C 1
ATOM 1613 O O . VAL A 1 199 ? 10.537 -1.028 -13.083 1.00 83.06 199 VAL A O 1
ATOM 1616 N N . MET A 1 200 ? 11.141 -2.876 -11.930 1.00 85.94 200 MET A N 1
ATOM 1617 C CA . MET A 1 200 ? 10.061 -3.779 -12.327 1.00 85.94 200 MET A CA 1
ATOM 1618 C C . MET A 1 200 ? 9.350 -4.273 -11.057 1.00 85.94 200 MET A C 1
ATOM 1620 O O . MET A 1 200 ? 10.018 -4.350 -10.019 1.00 85.94 200 MET A O 1
ATOM 1624 N N . PRO A 1 201 ? 8.073 -4.692 -11.114 1.00 90.06 201 PRO A N 1
ATOM 1625 C CA . PRO A 1 201 ? 7.164 -4.664 -12.270 1.00 90.06 201 PRO A CA 1
ATOM 1626 C C . PRO A 1 201 ? 6.732 -3.242 -12.677 1.00 90.06 201 PRO A C 1
ATOM 1628 O O . PRO A 1 201 ? 6.802 -2.324 -11.864 1.00 90.06 201 PRO A O 1
ATOM 1631 N N . ASP A 1 202 ? 6.313 -3.053 -13.935 1.00 86.19 202 ASP A N 1
ATOM 1632 C CA . ASP A 1 202 ? 5.951 -1.735 -14.481 1.00 86.19 202 ASP A CA 1
ATOM 1633 C C . ASP A 1 202 ? 4.866 -1.828 -15.569 1.00 86.19 202 ASP A C 1
ATOM 1635 O O . ASP A 1 202 ? 4.985 -2.629 -16.495 1.00 86.19 202 ASP A O 1
ATOM 1639 N N . ASN A 1 203 ? 3.832 -0.983 -15.500 1.00 85.31 203 ASN A N 1
ATOM 1640 C CA . ASN A 1 203 ? 2.705 -1.003 -16.444 1.00 85.31 203 ASN A CA 1
ATOM 1641 C C . ASN A 1 203 ? 3.068 -0.600 -17.878 1.00 85.31 203 ASN A C 1
ATOM 1643 O O . ASN A 1 203 ? 2.273 -0.816 -18.792 1.00 85.31 203 ASN A O 1
ATOM 1647 N N . ASN A 1 204 ? 4.253 -0.031 -18.094 1.00 81.88 204 ASN A N 1
ATOM 1648 C CA . ASN A 1 204 ? 4.753 0.304 -19.425 1.00 81.88 204 ASN A CA 1
ATOM 1649 C C . ASN A 1 204 ? 5.434 -0.869 -20.137 1.00 81.88 204 ASN A C 1
ATOM 1651 O O . ASN A 1 204 ? 5.887 -0.702 -21.265 1.00 81.88 204 ASN A O 1
ATOM 1655 N N . VAL A 1 205 ? 5.540 -2.023 -19.475 1.00 86.44 205 VAL A N 1
ATOM 1656 C CA . VAL A 1 205 ? 6.093 -3.250 -20.041 1.00 86.44 205 VAL A CA 1
ATOM 1657 C C . VAL A 1 205 ? 4.958 -4.247 -20.210 1.00 86.44 205 VAL A C 1
ATOM 1659 O O . VAL A 1 205 ? 4.441 -4.777 -19.228 1.00 86.44 205 VAL A O 1
ATOM 1662 N N . LYS A 1 206 ? 4.557 -4.486 -21.456 1.00 86.75 206 LYS A N 1
ATOM 1663 C CA . LYS A 1 206 ? 3.387 -5.296 -21.812 1.00 86.75 206 LYS A CA 1
ATOM 1664 C C . LYS A 1 206 ? 3.720 -6.708 -22.271 1.00 86.75 206 LYS A C 1
ATOM 1666 O O . LYS A 1 206 ? 2.845 -7.562 -22.195 1.00 86.75 206 LYS A O 1
ATOM 1671 N N . ASN A 1 207 ? 4.951 -6.939 -22.722 1.00 88.38 207 ASN A N 1
ATOM 1672 C CA . ASN A 1 207 ? 5.401 -8.201 -23.309 1.00 88.38 207 ASN A CA 1
ATOM 1673 C C . ASN A 1 207 ? 6.883 -8.501 -23.025 1.00 88.38 207 ASN A C 1
ATOM 1675 O O . ASN A 1 207 ? 7.627 -7.653 -22.515 1.00 88.38 207 ASN A O 1
ATOM 1679 N N . TRP A 1 208 ? 7.324 -9.716 -23.367 1.00 88.44 208 TRP A N 1
ATOM 1680 C CA . TRP A 1 208 ? 8.703 -10.170 -23.149 1.00 88.44 208 TRP A CA 1
ATOM 1681 C C . TRP A 1 208 ? 9.749 -9.356 -23.927 1.00 88.44 208 TRP A C 1
ATOM 1683 O O . TRP A 1 208 ? 10.853 -9.122 -23.421 1.00 88.44 208 TRP A O 1
ATOM 1693 N N . ASP A 1 209 ? 9.416 -8.884 -25.130 1.00 88.12 209 ASP A N 1
ATOM 1694 C CA . ASP A 1 209 ? 10.313 -8.055 -25.944 1.00 88.12 209 ASP A CA 1
ATOM 1695 C C . ASP A 1 209 ? 10.587 -6.703 -25.266 1.00 88.12 209 ASP A C 1
ATOM 1697 O O . ASP A 1 209 ? 11.745 -6.283 -25.125 1.00 88.12 209 ASP A O 1
ATOM 1701 N N . GLU A 1 210 ? 9.534 -6.047 -24.778 1.00 86.94 210 GLU A N 1
ATOM 1702 C CA . GLU A 1 210 ? 9.612 -4.815 -23.992 1.00 86.94 210 GLU A CA 1
ATOM 1703 C C . GLU A 1 210 ? 10.347 -5.037 -22.669 1.00 86.94 210 GLU A C 1
ATOM 1705 O O . GLU A 1 210 ? 11.193 -4.221 -22.294 1.00 86.94 210 GLU A O 1
ATOM 1710 N N . TYR A 1 211 ? 10.111 -6.167 -21.998 1.00 88.81 211 TYR A N 1
ATOM 1711 C CA . TYR A 1 211 ? 10.817 -6.537 -20.773 1.00 88.81 211 TYR A CA 1
ATOM 1712 C C . TYR A 1 211 ? 12.328 -6.655 -21.009 1.00 88.81 211 TYR A C 1
ATOM 1714 O O . TYR A 1 211 ? 13.141 -6.051 -20.301 1.00 88.81 211 TYR A O 1
ATOM 1722 N N . HIS A 1 212 ? 12.745 -7.397 -22.036 1.00 86.81 212 HIS A N 1
ATOM 1723 C CA . HIS A 1 212 ? 14.160 -7.556 -22.362 1.00 86.81 212 HIS A CA 1
ATOM 1724 C C . HIS A 1 212 ? 14.805 -6.240 -22.798 1.00 86.81 212 HIS A C 1
ATOM 1726 O O . HIS A 1 212 ? 15.954 -5.957 -22.424 1.00 86.81 212 HIS A O 1
ATOM 1732 N N . HIS A 1 213 ? 14.071 -5.417 -23.550 1.00 84.19 213 HIS A N 1
ATOM 1733 C CA . HIS A 1 213 ? 14.498 -4.066 -23.883 1.00 84.19 213 HIS A CA 1
ATOM 1734 C C . HIS A 1 213 ? 14.725 -3.233 -22.615 1.00 84.19 213 HIS A C 1
ATOM 1736 O O . HIS A 1 213 ? 15.800 -2.646 -22.451 1.00 84.19 213 HIS A O 1
ATOM 1742 N N . PHE A 1 214 ? 13.771 -3.254 -21.684 1.00 85.06 214 PHE A N 1
ATOM 1743 C CA . PHE A 1 214 ? 13.831 -2.539 -20.416 1.00 85.06 214 PHE A CA 1
ATOM 1744 C C . PHE A 1 214 ? 15.028 -2.969 -19.561 1.00 85.06 214 PHE A C 1
ATOM 1746 O O . PHE A 1 214 ? 15.828 -2.128 -19.153 1.00 85.06 214 PHE A O 1
ATOM 1753 N N . ILE A 1 215 ? 15.233 -4.272 -19.347 1.00 84.38 215 ILE A N 1
ATOM 1754 C CA . ILE A 1 215 ? 16.359 -4.781 -18.545 1.00 84.38 215 ILE A CA 1
ATOM 1755 C C . ILE A 1 215 ? 17.705 -4.376 -19.153 1.00 84.38 215 ILE A C 1
ATOM 1757 O O . ILE A 1 215 ? 18.637 -3.990 -18.438 1.00 84.38 215 ILE A O 1
ATOM 1761 N N . LYS A 1 216 ? 17.831 -4.430 -20.484 1.00 82.81 216 LYS A N 1
ATOM 1762 C CA . LYS A 1 216 ? 19.042 -3.979 -21.181 1.00 82.81 216 LYS A CA 1
ATOM 1763 C C . LYS A 1 216 ? 19.276 -2.482 -20.972 1.00 82.81 216 LYS A C 1
ATOM 1765 O O . LYS A 1 216 ? 20.411 -2.072 -20.730 1.00 82.81 216 LYS A O 1
ATOM 1770 N N . MET A 1 217 ? 18.217 -1.685 -21.050 1.00 76.50 217 MET A N 1
ATOM 1771 C CA . MET A 1 217 ? 18.247 -0.240 -20.838 1.00 76.50 217 MET A CA 1
ATOM 1772 C C . MET A 1 217 ? 18.636 0.108 -19.393 1.00 76.50 217 MET A C 1
ATOM 1774 O O . MET A 1 217 ? 19.587 0.864 -19.187 1.00 76.50 217 MET A O 1
ATOM 1778 N N . ALA A 1 218 ? 18.023 -0.540 -18.400 1.00 79.00 218 ALA A N 1
ATOM 1779 C CA . ALA A 1 218 ? 18.337 -0.368 -16.984 1.00 79.00 218 ALA A CA 1
ATOM 1780 C C . ALA A 1 218 ? 19.799 -0.696 -16.654 1.00 79.00 218 ALA A C 1
ATOM 1782 O O . ALA A 1 218 ? 20.459 0.062 -15.939 1.00 79.00 218 ALA A O 1
ATOM 1783 N N . LYS A 1 219 ? 20.360 -1.765 -17.237 1.00 78.44 219 LYS A N 1
ATOM 1784 C CA . LYS A 1 219 ? 21.789 -2.097 -17.082 1.00 78.44 219 LYS A CA 1
ATOM 1785 C C . LYS A 1 219 ? 22.705 -0.990 -17.598 1.00 78.44 219 LYS A C 1
ATOM 1787 O O . LYS A 1 219 ? 23.704 -0.680 -16.952 1.00 78.44 219 LYS A O 1
ATOM 1792 N N . VAL A 1 220 ? 22.375 -0.390 -18.742 1.00 75.94 220 VAL A N 1
ATOM 1793 C CA . VAL A 1 220 ? 23.154 0.718 -19.315 1.00 75.94 220 VAL A CA 1
ATOM 1794 C C . VAL A 1 220 ? 23.023 1.973 -18.454 1.00 75.94 220 VAL A C 1
ATOM 1796 O O . VAL A 1 220 ? 24.032 2.596 -18.134 1.00 75.94 220 VAL A O 1
ATOM 1799 N N . PHE A 1 221 ? 21.803 2.321 -18.044 1.00 74.06 221 PHE A N 1
ATOM 1800 C CA . PHE A 1 221 ? 21.527 3.512 -17.241 1.00 74.06 221 PHE A CA 1
ATOM 1801 C C . PHE A 1 221 ? 22.207 3.472 -15.867 1.00 74.06 221 PHE A C 1
ATOM 1803 O O . PHE A 1 221 ? 22.847 4.442 -15.464 1.00 74.06 221 PHE A O 1
ATOM 1810 N N . LEU A 1 222 ? 22.137 2.330 -15.178 1.00 72.38 222 LEU A N 1
ATOM 1811 C CA . LEU A 1 222 ? 22.738 2.137 -13.856 1.00 72.38 222 LEU A CA 1
ATOM 1812 C C . LEU A 1 222 ? 24.252 1.861 -13.903 1.00 72.38 222 LEU A C 1
ATOM 1814 O O . LEU A 1 222 ? 24.865 1.645 -12.858 1.00 72.38 222 LEU A O 1
ATOM 1818 N N . GLY A 1 223 ? 24.873 1.838 -15.088 1.00 67.94 223 GLY A N 1
ATOM 1819 C CA . GLY A 1 223 ? 26.304 1.546 -15.236 1.00 67.94 223 GLY A CA 1
ATOM 1820 C C . GLY A 1 223 ? 26.688 0.093 -14.912 1.00 67.94 223 GLY A C 1
ATOM 1821 O O . GLY A 1 223 ? 27.836 -0.191 -14.577 1.00 67.94 223 GLY A O 1
ATOM 1822 N N . ARG A 1 224 ? 25.739 -0.847 -15.005 1.00 62.75 224 ARG A N 1
ATOM 1823 C CA . ARG A 1 224 ? 25.915 -2.292 -14.754 1.00 62.75 224 ARG A CA 1
ATOM 1824 C C . ARG A 1 224 ? 26.175 -3.068 -16.050 1.00 62.75 224 ARG A C 1
ATOM 1826 O O . ARG A 1 224 ? 25.527 -4.078 -16.324 1.00 62.75 224 ARG A O 1
ATOM 1833 N N . THR A 1 225 ? 27.072 -2.579 -16.899 1.00 55.91 225 THR A N 1
ATOM 1834 C CA . THR A 1 225 ? 27.472 -3.314 -18.107 1.00 55.91 225 THR A CA 1
ATOM 1835 C C . THR A 1 225 ? 28.652 -4.229 -17.802 1.00 55.91 225 THR A C 1
ATOM 1837 O O . THR A 1 225 ? 29.709 -3.737 -17.403 1.00 55.91 225 THR A O 1
ATOM 1840 N N . ASP A 1 226 ? 28.503 -5.527 -18.070 1.00 47.97 226 ASP A N 1
ATOM 1841 C CA . ASP A 1 226 ? 29.607 -6.487 -18.062 1.00 47.97 226 ASP A CA 1
ATOM 1842 C C . ASP A 1 226 ? 30.562 -6.170 -19.220 1.00 47.97 226 ASP A C 1
ATOM 1844 O O . ASP A 1 226 ? 30.397 -6.631 -20.353 1.00 47.97 226 ASP A O 1
ATOM 1848 N N . THR A 1 227 ? 31.582 -5.352 -18.970 1.00 49.69 227 THR A N 1
ATOM 1849 C CA . THR A 1 227 ? 32.725 -5.325 -19.875 1.00 49.69 227 THR A CA 1
ATOM 1850 C C . THR A 1 227 ? 33.511 -6.605 -19.614 1.00 49.69 227 THR A C 1
ATOM 1852 O O . THR A 1 227 ? 33.977 -6.858 -18.506 1.00 49.69 227 THR A O 1
ATOM 1855 N N . LYS A 1 228 ? 33.707 -7.433 -20.647 1.00 48.50 228 LYS A N 1
ATOM 1856 C CA . LYS A 1 228 ? 34.549 -8.646 -20.584 1.00 48.50 228 LYS A CA 1
ATOM 1857 C C . LYS A 1 228 ? 36.018 -8.364 -20.193 1.00 48.50 228 LYS A C 1
ATOM 1859 O O . LYS A 1 228 ? 36.838 -9.267 -20.252 1.00 48.50 228 LYS A O 1
ATOM 1864 N N . HIS A 1 229 ? 36.368 -7.122 -19.862 1.00 44.25 229 HIS A N 1
ATOM 1865 C CA . HIS A 1 229 ? 37.685 -6.649 -19.447 1.00 44.25 229 HIS A CA 1
ATOM 1866 C C . HIS A 1 229 ? 37.534 -5.715 -18.229 1.00 44.25 229 HIS A C 1
ATOM 1868 O O . HIS A 1 229 ? 37.810 -4.525 -18.323 1.00 44.25 229 HIS A O 1
ATOM 1874 N N . GLY A 1 230 ? 37.050 -6.250 -17.101 1.00 38.97 230 GLY A N 1
ATOM 1875 C CA . GLY A 1 230 ? 37.339 -5.753 -15.745 1.00 38.97 230 GLY A CA 1
ATOM 1876 C C . GLY A 1 230 ? 37.115 -4.265 -15.441 1.00 38.97 230 GLY A C 1
ATOM 1877 O O . GLY A 1 230 ? 37.809 -3.732 -14.580 1.00 38.97 230 GLY A O 1
ATOM 1878 N N . GLY A 1 231 ? 36.189 -3.584 -16.120 1.00 42.19 231 GLY A N 1
ATOM 1879 C CA . GLY A 1 231 ? 35.923 -2.163 -15.900 1.00 42.19 231 GLY A CA 1
ATOM 1880 C C . GLY A 1 231 ? 34.431 -1.880 -15.807 1.00 42.19 231 GLY A C 1
ATOM 1881 O O . GLY A 1 231 ? 33.759 -1.745 -16.833 1.00 42.19 231 GLY A O 1
ATOM 1882 N N . THR A 1 232 ? 33.908 -1.760 -14.587 1.00 48.12 232 THR A N 1
ATOM 1883 C CA . THR A 1 232 ? 32.564 -1.222 -14.350 1.00 48.12 232 THR A CA 1
ATOM 1884 C C . THR A 1 232 ? 32.532 0.207 -14.888 1.00 48.12 232 THR A C 1
ATOM 1886 O O . THR A 1 232 ? 33.222 1.087 -14.372 1.00 48.12 232 THR A O 1
ATOM 1889 N N . SER A 1 233 ? 31.772 0.451 -15.956 1.00 50.94 233 SER A N 1
ATOM 1890 C CA . SER A 1 233 ? 31.562 1.811 -16.455 1.00 50.94 233 SER A CA 1
ATOM 1891 C C . SER A 1 233 ? 30.587 2.499 -15.509 1.00 50.94 233 SER A C 1
ATOM 1893 O O . SER A 1 233 ? 29.379 2.316 -15.628 1.00 50.94 233 SER A O 1
ATOM 1895 N N . ALA A 1 234 ? 31.118 3.236 -14.531 1.00 53.44 234 ALA A N 1
ATOM 1896 C CA . ALA A 1 234 ? 30.317 4.031 -13.610 1.00 53.44 234 ALA A CA 1
ATOM 1897 C C . ALA A 1 234 ? 29.316 4.883 -14.406 1.00 53.44 234 ALA A C 1
ATOM 1899 O O . ALA A 1 234 ? 29.700 5.549 -15.374 1.00 53.44 234 ALA A O 1
ATOM 1900 N N . ALA A 1 235 ? 28.040 4.863 -14.007 1.00 54.84 235 ALA A N 1
ATOM 1901 C CA . ALA A 1 235 ? 27.071 5.830 -14.506 1.00 54.84 235 ALA A CA 1
ATOM 1902 C C . ALA A 1 235 ? 27.693 7.233 -14.395 1.00 54.84 235 ALA A C 1
ATOM 1904 O O . ALA A 1 235 ? 28.314 7.550 -13.379 1.00 54.84 235 ALA A O 1
ATOM 1905 N N . SER A 1 236 ? 27.591 8.047 -15.454 1.00 57.38 236 SER A N 1
ATOM 1906 C CA . SER A 1 236 ? 28.176 9.396 -15.466 1.00 57.38 236 SER A CA 1
ATOM 1907 C C . SER A 1 236 ? 27.804 10.129 -14.174 1.00 57.38 236 SER A C 1
ATOM 1909 O O . SER A 1 236 ? 26.637 10.113 -13.786 1.00 57.38 236 SER A O 1
ATOM 1911 N N . ALA A 1 237 ? 28.760 10.801 -13.525 1.00 59.56 237 ALA A N 1
ATOM 1912 C CA . ALA A 1 237 ? 28.516 11.557 -12.289 1.00 59.56 237 ALA A CA 1
ATOM 1913 C C . ALA A 1 237 ? 27.320 12.534 -12.408 1.00 59.56 237 ALA A C 1
ATOM 1915 O O . ALA A 1 237 ? 26.621 12.800 -11.434 1.00 59.56 237 ALA A O 1
ATOM 1916 N N . SER A 1 238 ? 27.031 13.011 -13.626 1.00 61.47 238 SER A N 1
ATOM 1917 C CA . SER A 1 238 ? 25.857 13.839 -13.940 1.00 61.47 238 SER A CA 1
ATOM 1918 C C . SER A 1 238 ? 24.509 13.114 -13.790 1.00 61.47 238 SER A C 1
ATOM 1920 O O . SER A 1 238 ? 23.521 13.733 -13.401 1.00 61.47 238 SER A O 1
ATOM 1922 N N . VAL A 1 239 ? 24.458 11.810 -14.077 1.00 65.44 239 VAL A N 1
ATOM 1923 C CA . VAL A 1 239 ? 23.274 10.956 -13.892 1.00 65.44 239 VAL A CA 1
ATOM 1924 C C . VAL A 1 239 ? 23.081 10.669 -12.409 1.00 65.44 239 VAL A C 1
ATOM 1926 O O . VAL A 1 239 ? 21.973 10.819 -11.908 1.00 65.44 239 VAL A O 1
ATOM 1929 N N . GLN A 1 240 ? 24.162 10.354 -11.690 1.00 68.38 240 GLN A N 1
ATOM 1930 C CA . GLN A 1 240 ? 24.109 10.116 -10.244 1.00 68.38 240 GLN A CA 1
ATOM 1931 C C . GLN A 1 240 ? 23.578 11.337 -9.479 1.00 68.38 240 GLN A C 1
ATOM 1933 O O . GLN A 1 240 ? 22.705 11.183 -8.632 1.00 68.38 240 GLN A O 1
ATOM 1938 N N . GLY A 1 241 ? 24.026 12.552 -9.824 1.00 72.44 241 GLY A N 1
ATOM 1939 C CA . GLY A 1 241 ? 23.512 13.785 -9.214 1.00 72.44 241 GLY A CA 1
ATOM 1940 C C . GLY A 1 241 ? 22.006 13.984 -9.430 1.00 72.44 241 GLY A C 1
ATOM 1941 O O . GLY A 1 241 ? 21.280 14.248 -8.477 1.00 72.44 241 GLY A O 1
ATOM 1942 N N . LYS A 1 242 ? 21.515 13.764 -10.658 1.00 75.31 242 LYS A N 1
ATOM 1943 C CA . LYS A 1 242 ? 20.077 13.857 -10.969 1.00 75.31 242 LYS A CA 1
ATOM 1944 C C . LYS A 1 242 ? 19.247 12.816 -10.222 1.00 75.31 242 LYS A C 1
ATOM 1946 O O . LYS A 1 242 ? 18.171 13.145 -9.739 1.00 75.31 242 LYS A O 1
ATOM 1951 N N . VAL A 1 243 ? 19.739 11.580 -10.120 1.00 78.69 243 VAL A N 1
ATOM 1952 C CA . VAL A 1 243 ? 19.060 10.518 -9.364 1.00 78.69 243 VAL A CA 1
ATOM 1953 C C . VAL A 1 243 ? 18.956 10.910 -7.892 1.00 78.69 243 VAL A C 1
ATOM 1955 O O . VAL A 1 243 ? 17.872 10.840 -7.332 1.00 78.69 243 VAL A O 1
ATOM 1958 N N . VAL A 1 244 ? 20.029 11.418 -7.281 1.00 83.50 244 VAL A N 1
ATOM 1959 C CA . VAL A 1 244 ? 19.996 11.899 -5.888 1.00 83.50 244 VAL A CA 1
ATOM 1960 C C . VAL A 1 244 ? 18.938 12.991 -5.684 1.00 83.50 244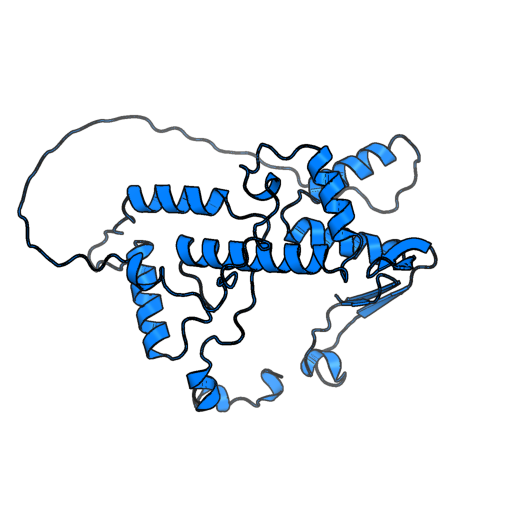 VAL A C 1
ATOM 1962 O O . VAL A 1 244 ? 18.246 12.987 -4.667 1.00 83.50 244 VAL A O 1
ATOM 1965 N N . ASP A 1 245 ? 18.766 13.903 -6.640 1.00 81.62 245 ASP A N 1
ATOM 1966 C CA . ASP A 1 245 ? 17.740 14.948 -6.551 1.00 81.62 245 ASP A CA 1
ATOM 1967 C C . ASP A 1 245 ? 16.307 14.421 -6.735 1.00 81.62 245 ASP A C 1
ATOM 1969 O O . ASP A 1 245 ? 15.376 14.974 -6.146 1.00 81.62 245 ASP A O 1
ATOM 1973 N N . LEU A 1 246 ? 16.113 13.339 -7.496 1.00 80.88 246 LEU A N 1
ATOM 1974 C CA . LEU A 1 246 ? 14.832 12.625 -7.561 1.00 80.88 246 LEU A CA 1
ATOM 1975 C C . LEU A 1 246 ? 14.538 11.898 -6.242 1.00 80.88 246 LEU A C 1
ATOM 1977 O O . LEU A 1 246 ? 13.430 11.997 -5.726 1.00 80.88 246 LEU A O 1
ATOM 1981 N N . LEU A 1 247 ? 15.536 11.239 -5.645 1.00 85.81 247 LEU A N 1
ATOM 1982 C CA . LEU A 1 247 ? 15.369 10.517 -4.379 1.00 85.81 247 LEU A CA 1
ATOM 1983 C C . LEU A 1 247 ? 14.971 11.434 -3.219 1.00 85.81 247 LEU A C 1
ATOM 1985 O O . LEU A 1 247 ? 14.177 11.036 -2.376 1.00 85.81 247 LEU A O 1
ATOM 1989 N N . LYS A 1 248 ? 15.456 12.681 -3.192 1.00 86.00 248 LYS A N 1
ATOM 1990 C CA . LYS A 1 248 ? 15.048 13.676 -2.180 1.00 86.00 248 LYS A CA 1
ATOM 1991 C C . LYS A 1 248 ? 13.558 14.037 -2.237 1.00 86.00 248 LYS A C 1
ATOM 1993 O O . LYS A 1 248 ? 13.033 14.559 -1.253 1.00 86.00 248 LYS A O 1
ATOM 1998 N N . GLN A 1 249 ? 12.907 13.817 -3.381 1.00 82.06 249 GLN A N 1
ATOM 1999 C CA . GLN A 1 249 ? 11.483 14.097 -3.582 1.00 82.06 249 GLN A CA 1
ATOM 2000 C C . GLN A 1 249 ? 10.591 12.922 -3.167 1.00 82.06 249 GLN A C 1
ATOM 2002 O O . GLN A 1 249 ? 9.399 13.132 -2.971 1.00 82.06 249 GLN A O 1
ATOM 2007 N N . ILE A 1 250 ? 11.145 11.713 -3.015 1.00 86.12 250 ILE A N 1
ATOM 2008 C CA . ILE A 1 250 ? 10.389 10.537 -2.572 1.00 86.12 250 ILE A CA 1
ATOM 2009 C C . ILE A 1 250 ? 9.992 10.721 -1.107 1.00 86.12 250 ILE A C 1
ATOM 2011 O O . ILE A 1 250 ? 10.796 11.157 -0.277 1.00 86.12 250 ILE A O 1
ATOM 2015 N N . LYS A 1 251 ? 8.737 10.397 -0.791 1.00 85.25 251 LYS A N 1
ATOM 2016 C CA . LYS A 1 251 ? 8.169 10.532 0.555 1.00 85.25 251 LYS A CA 1
ATOM 2017 C C . LYS A 1 251 ? 7.478 9.241 0.949 1.00 85.25 251 LYS A C 1
ATOM 2019 O O . LYS A 1 251 ? 6.553 8.801 0.271 1.00 85.25 251 LYS A O 1
ATOM 2024 N N . GLY A 1 252 ? 7.935 8.639 2.041 1.00 90.69 252 GLY A N 1
ATOM 2025 C CA . GLY A 1 252 ? 7.475 7.315 2.435 1.00 90.69 252 GLY A CA 1
ATOM 2026 C C . GLY A 1 252 ? 7.806 6.264 1.385 1.00 90.69 252 GLY A C 1
ATOM 2027 O O . GLY A 1 252 ? 8.806 6.365 0.675 1.00 90.69 252 GLY A O 1
ATOM 2028 N N . HIS A 1 253 ? 6.965 5.242 1.312 1.00 93.06 253 HIS A N 1
ATOM 2029 C CA . HIS A 1 253 ? 7.214 4.058 0.489 1.00 93.06 253 HIS A CA 1
ATOM 2030 C C . HIS A 1 253 ? 5.968 3.562 -0.251 1.00 93.06 253 HIS A C 1
ATOM 2032 O O . HIS A 1 253 ? 6.001 2.518 -0.898 1.00 93.06 253 HIS A O 1
ATOM 2038 N N . LEU A 1 254 ? 4.870 4.317 -0.184 1.00 93.19 254 LEU A N 1
ATOM 2039 C CA . LEU A 1 254 ? 3.664 4.029 -0.944 1.00 93.19 254 LEU A CA 1
ATOM 2040 C C . LEU A 1 254 ? 3.926 4.186 -2.451 1.00 93.19 254 LEU A C 1
ATOM 2042 O O . LEU A 1 254 ? 4.401 5.236 -2.882 1.00 93.19 254 LEU A O 1
ATOM 2046 N N . VAL A 1 255 ? 3.579 3.170 -3.240 1.00 92.75 255 VAL A N 1
ATOM 2047 C CA . VAL A 1 255 ? 3.664 3.144 -4.711 1.00 92.75 255 VAL A CA 1
ATOM 2048 C C . VAL A 1 255 ? 2.416 2.478 -5.291 1.00 92.75 255 VAL A C 1
ATOM 2050 O O . VAL A 1 255 ? 1.744 1.703 -4.611 1.00 92.75 255 VAL A O 1
ATOM 2053 N N . ILE A 1 256 ? 2.090 2.778 -6.546 1.00 89.44 256 ILE A N 1
ATOM 2054 C CA . ILE A 1 256 ? 1.029 2.086 -7.286 1.00 89.44 256 ILE A CA 1
ATOM 2055 C C . ILE A 1 256 ? 1.464 0.657 -7.612 1.00 89.44 256 ILE A C 1
ATOM 2057 O O . ILE A 1 256 ? 2.565 0.436 -8.117 1.00 89.44 256 ILE A O 1
ATOM 2061 N N . TRP A 1 257 ? 0.572 -0.300 -7.356 1.00 90.69 257 TRP A N 1
ATOM 2062 C CA . TRP A 1 257 ? 0.732 -1.668 -7.831 1.00 90.69 257 TRP A CA 1
ATOM 2063 C C . TRP A 1 257 ? 0.457 -1.746 -9.346 1.00 90.69 257 TRP A C 1
ATOM 2065 O O . TRP A 1 257 ? -0.606 -1.298 -9.792 1.00 90.69 257 TRP A O 1
ATOM 2075 N N . PRO A 1 258 ? 1.380 -2.296 -10.153 1.00 89.88 258 PRO A N 1
ATOM 2076 C CA . PRO A 1 258 ? 1.258 -2.298 -11.605 1.00 89.88 258 PRO A CA 1
ATOM 2077 C C . PRO A 1 258 ? 0.356 -3.439 -12.106 1.00 89.88 258 PRO A C 1
ATOM 2079 O O . PRO A 1 258 ? 0.824 -4.528 -12.426 1.00 89.88 258 PRO A O 1
ATOM 2082 N N . ASN A 1 259 ? -0.952 -3.174 -12.192 1.00 86.88 259 ASN A N 1
ATOM 2083 C CA . ASN A 1 259 ? -1.967 -4.144 -12.644 1.00 86.88 259 ASN A CA 1
ATOM 2084 C C . ASN A 1 259 ? -1.861 -4.575 -14.116 1.00 86.88 259 ASN A C 1
ATOM 2086 O O . ASN A 1 259 ? -2.469 -5.564 -14.497 1.00 86.88 259 ASN A O 1
ATOM 2090 N N . TYR A 1 260 ? -1.145 -3.821 -14.943 1.00 86.50 260 TYR A N 1
ATOM 2091 C CA . TYR A 1 260 ? -1.070 -4.021 -16.388 1.00 86.50 260 TYR A CA 1
ATOM 2092 C C . TYR A 1 260 ? 0.335 -4.394 -16.875 1.00 86.50 260 TYR A C 1
ATOM 2094 O O . TYR A 1 260 ? 0.643 -4.262 -18.065 1.00 86.50 260 TYR A O 1
ATOM 2102 N N . PHE A 1 261 ? 1.214 -4.784 -15.954 1.00 89.12 261 PHE A N 1
ATOM 2103 C CA . PHE A 1 261 ? 2.511 -5.354 -16.281 1.00 89.12 261 PHE A CA 1
ATOM 2104 C C . PHE A 1 261 ? 2.306 -6.708 -16.972 1.00 89.12 261 PHE A C 1
ATOM 2106 O O . PHE A 1 261 ? 1.590 -7.554 -16.450 1.00 89.12 261 PHE A O 1
ATOM 2113 N N . MET A 1 262 ? 2.944 -6.913 -18.128 1.00 88.75 262 MET A N 1
ATOM 2114 C CA . MET A 1 262 ? 2.875 -8.153 -18.924 1.00 88.75 262 MET A CA 1
ATOM 2115 C C . MET A 1 262 ? 1.465 -8.543 -19.397 1.00 88.75 262 MET A C 1
ATOM 2117 O O . MET A 1 262 ? 1.227 -9.695 -19.747 1.00 88.75 262 MET A O 1
ATOM 2121 N N . GLU A 1 263 ? 0.537 -7.586 -19.440 1.00 88.56 263 GLU A N 1
ATOM 2122 C CA . GLU A 1 263 ? -0.875 -7.809 -19.782 1.00 88.56 263 GLU A CA 1
ATOM 2123 C C . GLU A 1 263 ? -1.070 -8.539 -21.124 1.00 88.56 263 GLU A C 1
ATOM 2125 O O . GLU A 1 263 ? -1.922 -9.414 -21.220 1.00 88.56 263 GLU A O 1
ATOM 2130 N N . GLN A 1 264 ? -0.239 -8.267 -22.141 1.00 88.62 264 GLN A N 1
ATOM 2131 C CA . GLN A 1 264 ? -0.353 -8.957 -23.436 1.00 88.62 264 GLN A CA 1
ATOM 2132 C C . GLN A 1 264 ? 0.065 -10.434 -23.347 1.00 88.62 264 GLN A C 1
ATOM 2134 O O . GLN A 1 264 ? -0.484 -11.271 -24.056 1.00 88.62 264 GLN A O 1
ATOM 2139 N N . GLU A 1 265 ? 1.029 -10.776 -22.490 1.00 86.56 265 GLU A N 1
ATOM 2140 C CA . GLU A 1 265 ? 1.476 -12.167 -22.293 1.00 86.56 265 GLU A CA 1
ATOM 2141 C C . GLU A 1 265 ? 0.462 -12.968 -21.480 1.00 86.56 265 GLU A C 1
ATOM 2143 O O . GLU A 1 265 ? 0.277 -14.164 -21.714 1.00 86.56 265 GLU A O 1
ATOM 2148 N N . ASP A 1 266 ? -0.202 -12.305 -20.532 1.00 84.69 266 ASP A N 1
ATOM 2149 C CA . ASP A 1 266 ? -1.287 -12.890 -19.751 1.00 84.69 266 ASP A CA 1
ATOM 2150 C C . ASP A 1 266 ? -2.502 -13.194 -20.640 1.00 84.69 266 ASP A C 1
ATOM 2152 O O . ASP A 1 266 ? -2.962 -14.336 -20.684 1.00 84.69 266 ASP A O 1
ATOM 2156 N N . GLU A 1 267 ? -2.931 -12.232 -21.469 1.00 86.06 267 GLU A N 1
ATOM 2157 C CA . GLU A 1 267 ? -3.997 -12.429 -22.466 1.00 86.06 267 GLU A CA 1
ATOM 2158 C C . GLU A 1 267 ? -3.702 -13.601 -23.422 1.00 86.06 267 GLU A C 1
ATOM 2160 O O . GLU A 1 267 ? -4.607 -14.348 -23.808 1.00 86.06 267 GLU A O 1
ATOM 2165 N N . ASN A 1 268 ? -2.427 -13.804 -23.769 1.00 83.19 268 ASN A N 1
ATOM 2166 C CA . ASN A 1 268 ? -1.982 -14.889 -24.643 1.00 83.19 268 ASN A CA 1
ATOM 2167 C C . ASN A 1 268 ? -1.743 -16.228 -23.910 1.00 83.19 268 ASN A C 1
ATOM 2169 O O . ASN A 1 268 ? -1.442 -17.229 -24.562 1.00 83.19 268 ASN A O 1
ATOM 2173 N N . ASN A 1 269 ? -1.908 -16.299 -22.580 1.00 75.31 269 ASN A N 1
ATOM 2174 C CA . ASN A 1 269 ? -1.543 -17.447 -21.730 1.00 75.31 269 ASN A CA 1
ATOM 2175 C C . ASN A 1 269 ? -0.058 -17.870 -21.828 1.00 75.31 269 ASN A C 1
ATOM 2177 O O . ASN A 1 269 ? 0.291 -19.031 -21.549 1.00 75.31 269 ASN A O 1
ATOM 2181 N N . GLU A 1 270 ? 0.815 -16.938 -22.211 1.00 76.00 270 GLU A N 1
ATOM 2182 C CA . GLU A 1 270 ? 2.269 -17.110 -22.355 1.00 76.00 270 GLU A CA 1
ATOM 2183 C C . GLU A 1 270 ? 3.055 -16.510 -21.177 1.00 76.00 270 GLU A C 1
ATOM 2185 O O . GLU A 1 270 ? 4.280 -16.625 -21.121 1.00 76.00 270 GLU A O 1
ATOM 2190 N N . PHE A 1 271 ? 2.357 -15.947 -20.184 1.00 69.88 271 PHE A N 1
ATOM 2191 C CA . PHE A 1 271 ? 2.971 -15.436 -18.958 1.00 69.88 271 PHE A CA 1
ATOM 2192 C C . PHE A 1 271 ? 3.721 -16.522 -18.164 1.00 69.88 271 PHE A C 1
ATOM 2194 O O . PHE A 1 271 ? 4.829 -16.297 -17.678 1.00 69.88 271 PHE A O 1
ATOM 2201 N N . ILE A 1 272 ? 3.134 -17.721 -18.064 1.00 68.44 272 ILE A N 1
ATOM 2202 C CA . ILE A 1 272 ? 3.733 -18.891 -17.410 1.00 68.44 272 ILE A CA 1
ATOM 2203 C C . ILE A 1 272 ? 4.366 -19.782 -18.483 1.00 68.44 272 ILE A C 1
ATOM 2205 O O . ILE A 1 272 ? 3.672 -20.259 -19.390 1.00 68.44 272 ILE A O 1
ATOM 2209 N N . PHE A 1 273 ? 5.668 -20.065 -18.373 1.00 66.69 273 PHE A N 1
ATOM 2210 C CA . PHE A 1 273 ? 6.342 -20.966 -19.308 1.00 66.69 273 PHE A CA 1
ATOM 2211 C C . PHE A 1 273 ? 5.740 -22.375 -19.231 1.00 66.69 273 PHE A C 1
ATOM 2213 O O . PHE A 1 273 ? 5.296 -22.828 -18.180 1.00 66.69 273 PHE A O 1
ATOM 2220 N N . GLN A 1 274 ? 5.766 -23.129 -20.335 1.00 64.75 274 GLN A N 1
ATOM 2221 C CA . GLN A 1 274 ? 5.209 -24.494 -20.366 1.00 64.75 274 GLN A CA 1
ATOM 2222 C C . GLN A 1 274 ? 5.793 -25.419 -19.283 1.00 64.75 274 GLN A C 1
ATOM 2224 O O . GLN A 1 274 ? 5.108 -26.332 -18.831 1.00 64.75 274 GLN A O 1
ATOM 2229 N N . ILE A 1 275 ? 7.036 -25.176 -18.853 1.00 62.53 275 ILE A N 1
ATOM 2230 C CA . ILE A 1 275 ? 7.693 -25.942 -17.788 1.00 62.53 275 ILE A CA 1
ATOM 2231 C C . ILE A 1 275 ? 7.145 -25.614 -16.391 1.00 62.53 275 ILE A C 1
ATOM 2233 O O . ILE A 1 275 ? 7.071 -26.498 -15.543 1.00 62.53 275 ILE A O 1
ATOM 2237 N N . ASP A 1 276 ? 6.685 -24.382 -16.180 1.00 64.62 276 ASP A N 1
ATOM 2238 C CA . ASP A 1 276 ? 6.086 -23.923 -14.924 1.00 64.62 276 ASP A CA 1
ATOM 2239 C C . ASP A 1 276 ? 4.615 -24.357 -14.799 1.00 64.62 276 ASP A C 1
ATOM 2241 O O . ASP A 1 276 ? 4.051 -24.328 -13.711 1.00 64.62 276 ASP A O 1
ATOM 2245 N N . LYS A 1 277 ? 4.011 -24.845 -15.895 1.00 64.75 277 LYS A N 1
ATOM 2246 C CA . LYS A 1 277 ? 2.685 -25.494 -15.912 1.00 64.75 277 LYS A CA 1
ATOM 2247 C C . LYS A 1 277 ? 2.728 -26.981 -15.519 1.00 64.75 277 LYS A C 1
ATOM 2249 O O . LYS A 1 277 ? 1.684 -27.622 -15.453 1.00 64.75 277 LYS A O 1
ATOM 2254 N N . ILE A 1 278 ? 3.922 -27.554 -15.326 1.00 70.44 278 ILE A N 1
ATOM 2255 C CA . ILE A 1 278 ? 4.118 -28.952 -14.907 1.00 70.44 278 ILE A CA 1
ATOM 2256 C C . ILE A 1 278 ? 3.757 -29.178 -13.430 1.00 70.44 278 ILE A C 1
ATOM 2258 O O . ILE A 1 278 ? 3.091 -30.177 -13.146 1.00 70.44 278 ILE A O 1
ATOM 2262 N N . PRO A 1 279 ? 4.202 -28.341 -12.470 1.00 72.88 279 PRO A N 1
ATOM 2263 C CA . PRO A 1 279 ? 3.735 -28.474 -11.097 1.00 72.88 279 PRO A CA 1
ATOM 2264 C C . PRO A 1 279 ? 2.216 -28.247 -10.985 1.00 72.88 279 PRO A C 1
ATOM 2266 O O . PRO A 1 279 ? 1.661 -27.457 -11.751 1.00 72.88 279 PRO A O 1
ATOM 2269 N N . PRO A 1 280 ? 1.538 -28.908 -10.025 1.00 77.00 280 PRO A N 1
ATOM 2270 C CA . PRO A 1 280 ? 0.118 -28.676 -9.783 1.00 77.00 280 PRO A CA 1
ATOM 2271 C C . PRO A 1 280 ? -0.126 -27.205 -9.453 1.00 77.00 280 PRO A C 1
ATOM 2273 O O . PRO A 1 280 ? 0.571 -26.653 -8.608 1.00 77.00 280 PRO A O 1
ATOM 2276 N N . ILE A 1 281 ? -1.112 -26.574 -10.091 1.00 71.25 281 ILE A N 1
ATOM 2277 C CA . ILE A 1 281 ? -1.377 -25.136 -9.917 1.00 71.25 281 ILE A CA 1
ATOM 2278 C C . ILE A 1 281 ? -1.676 -24.761 -8.456 1.00 71.25 281 ILE A C 1
ATOM 2280 O O . ILE A 1 281 ? -1.340 -23.666 -8.018 1.00 71.25 281 ILE A O 1
ATOM 2284 N N . GLU A 1 282 ? -2.156 -25.727 -7.665 1.00 66.25 282 GLU A N 1
ATOM 2285 C CA . GLU A 1 282 ? -2.406 -25.603 -6.225 1.00 66.25 282 GLU A CA 1
ATOM 2286 C C . GLU A 1 282 ? -1.143 -25.274 -5.402 1.00 66.25 282 GLU A C 1
ATOM 2288 O O . GLU A 1 282 ? -1.234 -24.983 -4.207 1.00 66.25 282 GLU A O 1
ATOM 2293 N N . ILE A 1 283 ? 0.059 -25.340 -5.995 1.00 69.38 283 ILE A N 1
ATOM 2294 C CA . ILE A 1 283 ? 1.275 -24.839 -5.342 1.00 69.38 283 ILE A CA 1
ATOM 2295 C C . ILE A 1 283 ? 1.423 -23.313 -5.430 1.00 69.38 283 ILE A C 1
ATOM 2297 O O . ILE A 1 283 ? 2.268 -22.755 -4.727 1.00 69.38 283 ILE A O 1
ATOM 2301 N N . PHE A 1 284 ? 0.660 -22.654 -6.293 1.00 66.69 284 PHE A N 1
ATOM 2302 C CA . PHE A 1 284 ? 0.708 -21.210 -6.512 1.00 66.69 284 PHE A CA 1
ATOM 2303 C C . PHE A 1 284 ? -0.570 -20.502 -6.040 1.00 66.69 284 PHE A C 1
ATOM 2305 O O . PHE A 1 284 ? -0.484 -19.325 -5.692 1.00 66.69 284 PHE A O 1
ATOM 2312 N N . ASP A 1 285 ? -1.689 -21.233 -5.961 1.00 51.66 285 ASP A N 1
ATOM 2313 C CA . ASP A 1 285 ? -2.971 -20.805 -5.372 1.00 51.66 285 ASP A CA 1
ATOM 2314 C C . ASP A 1 285 ? -3.053 -21.034 -3.849 1.00 51.66 285 ASP A C 1
ATOM 2316 O O . ASP A 1 285 ? -3.646 -20.183 -3.150 1.00 51.66 285 ASP A O 1
#

Organism: Rhizopus stolonifer (NCBI:txid4846)

Secondary structure (DSSP, 8-state):
-EEETTTEEEEES--SSHHHHSSSSS---EEEEE-S-EEEEEETTEEEEEEHHHHHHHHHHHHHHTT--HHHHHHHHHHTTTTS-S--SS-----------------------------------HHHHHTT--TTT--TT-GGGSPPGGGSS-GGG--HHHHHHHHHHHH-TTSHHHHHHHHHHHHHHHHHHHHHH--SS-TT--SHHHHHHHHHHHHHHTT----SSS---PPPHHHHHHHHHHHTT--SS-----TTTTHHHHHTT-SS-TTTTSS-GGGT-

Radius of gyration: 25.19 Å; chains: 1; bounding box: 67×51×72 Å

InterPro domains:
  IPR001736 Phospholipase D/Transphosphatidylase [PS50035] (1-20)
  IPR015679 Phospholipase D family [PTHR18896] (2-259)